Protein AF-A0A2P6WGJ9-F1 (afdb_monomer_lite)

Structure (mmCIF, N/CA/C/O backbone):
data_AF-A0A2P6WGJ9-F1
#
_entry.id   AF-A0A2P6WGJ9-F1
#
loop_
_atom_site.group_PDB
_atom_site.id
_atom_site.type_symbol
_atom_site.label_atom_id
_atom_site.label_alt_id
_atom_site.label_comp_id
_atom_site.label_asym_id
_atom_site.label_entity_id
_atom_site.label_seq_id
_atom_site.pdbx_PDB_ins_code
_atom_site.Cartn_x
_atom_site.Cartn_y
_atom_site.Cartn_z
_atom_site.occupancy
_atom_site.B_iso_or_equiv
_atom_site.auth_seq_id
_atom_site.auth_comp_id
_atom_site.auth_asym_id
_atom_site.auth_atom_id
_atom_site.pdbx_PDB_model_num
ATOM 1 N N . MET A 1 1 ? 21.430 -10.668 13.487 1.00 33.94 1 MET A N 1
ATOM 2 C CA . MET A 1 1 ? 21.258 -10.419 12.042 1.00 33.94 1 MET A CA 1
ATOM 3 C C . MET A 1 1 ? 20.365 -11.514 11.506 1.00 33.94 1 MET A C 1
ATOM 5 O O . MET A 1 1 ? 20.770 -12.667 11.570 1.00 33.94 1 MET A O 1
ATOM 9 N N . VAL A 1 2 ? 19.148 -11.178 11.084 1.00 31.66 2 VAL A N 1
ATOM 10 C CA . VAL A 1 2 ? 18.267 -12.130 10.399 1.00 31.66 2 VAL A CA 1
ATOM 11 C C . VAL A 1 2 ? 18.816 -12.303 8.986 1.00 31.66 2 VAL A C 1
ATOM 13 O O . VAL A 1 2 ? 18.997 -11.327 8.256 1.00 31.66 2 VAL A O 1
ATOM 16 N N . GLU A 1 3 ? 19.210 -13.528 8.653 1.00 35.19 3 GLU A N 1
ATOM 17 C CA . GLU A 1 3 ? 19.732 -13.880 7.337 1.00 35.19 3 GLU A CA 1
ATOM 18 C C . GLU A 1 3 ? 18.571 -13.776 6.338 1.00 35.19 3 GLU A C 1
ATOM 20 O O . GLU A 1 3 ? 17.642 -14.581 6.372 1.00 35.19 3 GLU A O 1
ATOM 25 N N . ARG A 1 4 ? 18.574 -12.720 5.512 1.00 42.28 4 ARG A N 1
ATOM 26 C CA . ARG A 1 4 ? 17.490 -12.456 4.554 1.00 42.28 4 ARG A CA 1
ATOM 27 C C . ARG A 1 4 ? 17.337 -13.611 3.573 1.00 42.28 4 ARG A C 1
ATOM 29 O O . ARG A 1 4 ? 18.332 -14.204 3.142 1.00 42.28 4 ARG A O 1
ATOM 36 N N . ALA A 1 5 ? 16.099 -13.895 3.179 1.00 40.19 5 ALA A N 1
ATOM 37 C CA . ALA A 1 5 ? 15.815 -14.994 2.265 1.00 40.19 5 ALA A CA 1
ATOM 38 C C . ALA A 1 5 ? 16.545 -14.793 0.922 1.00 40.19 5 ALA A C 1
ATOM 40 O O . ALA A 1 5 ? 16.420 -13.758 0.262 1.00 40.19 5 ALA A O 1
ATOM 41 N N . LYS A 1 6 ? 17.310 -15.802 0.481 1.00 41.72 6 LYS A N 1
ATOM 42 C CA . LYS A 1 6 ? 17.878 -15.815 -0.874 1.00 41.72 6 LYS A CA 1
ATOM 43 C C . LYS A 1 6 ? 16.733 -15.953 -1.876 1.00 41.72 6 LYS A C 1
ATOM 45 O O . LYS A 1 6 ? 16.028 -16.957 -1.875 1.00 41.72 6 LYS A O 1
ATOM 50 N N . ILE A 1 7 ? 16.564 -14.939 -2.721 1.00 44.75 7 ILE A N 1
ATOM 51 C CA . ILE A 1 7 ? 15.510 -14.888 -3.739 1.00 44.75 7 ILE A CA 1
ATOM 52 C C . ILE A 1 7 ? 15.723 -16.037 -4.745 1.00 44.75 7 ILE A C 1
ATOM 54 O O . ILE A 1 7 ? 16.784 -16.070 -5.378 1.00 44.75 7 ILE A O 1
ATOM 58 N N . PRO A 1 8 ? 14.764 -16.967 -4.924 1.00 40.16 8 PRO A N 1
ATOM 59 C CA . PRO A 1 8 ? 14.863 -18.012 -5.940 1.00 40.16 8 PRO A CA 1
ATOM 60 C C . PRO A 1 8 ? 14.892 -17.406 -7.346 1.00 40.16 8 PRO A C 1
ATOM 62 O O . PRO A 1 8 ? 14.171 -16.452 -7.637 1.00 40.16 8 PRO A O 1
ATOM 65 N N . ALA A 1 9 ? 15.711 -17.969 -8.235 1.00 44.59 9 ALA A N 1
ATOM 66 C CA . ALA A 1 9 ? 15.900 -17.457 -9.596 1.00 44.59 9 ALA A CA 1
ATOM 67 C C . ALA A 1 9 ? 14.664 -17.616 -10.506 1.00 44.59 9 ALA A C 1
ATOM 69 O O . ALA A 1 9 ? 14.670 -17.119 -11.633 1.00 44.59 9 ALA A O 1
ATOM 70 N N . ASP A 1 10 ? 13.625 -18.304 -10.041 1.00 41.25 10 ASP A N 1
ATOM 71 C CA . ASP A 1 10 ? 12.406 -18.704 -10.750 1.00 41.25 10 ASP A CA 1
ATOM 72 C C . ASP A 1 10 ? 11.107 -18.312 -10.016 1.00 41.25 10 ASP A C 1
ATOM 74 O O . ASP A 1 10 ? 10.011 -18.569 -10.522 1.00 41.25 10 ASP A O 1
ATOM 78 N N . ALA A 1 11 ? 11.198 -17.666 -8.848 1.00 39.12 11 ALA A N 1
ATOM 79 C CA . ALA A 1 11 ? 10.021 -17.230 -8.104 1.00 39.12 11 ALA A CA 1
ATOM 80 C C . ALA A 1 11 ? 9.297 -16.094 -8.846 1.00 39.12 11 ALA A C 1
ATOM 82 O O . ALA A 1 11 ? 9.853 -15.017 -9.045 1.00 39.12 11 ALA A O 1
ATOM 83 N N . LYS A 1 12 ? 8.033 -16.327 -9.223 1.00 51.50 12 LYS A N 1
ATOM 84 C CA . LYS A 1 12 ? 7.177 -15.334 -9.906 1.00 51.50 12 LYS A CA 1
ATOM 85 C C . LYS A 1 12 ? 6.709 -14.221 -8.960 1.00 51.50 12 LYS A C 1
ATOM 87 O O . LYS A 1 12 ? 6.606 -13.061 -9.347 1.00 51.50 12 LYS A O 1
ATOM 92 N N . ILE A 1 13 ? 6.442 -14.597 -7.712 1.00 54.34 13 ILE A N 1
ATOM 93 C CA . ILE A 1 13 ? 6.173 -13.721 -6.573 1.00 54.34 13 ILE A CA 1
ATOM 94 C C . ILE A 1 13 ? 6.848 -14.397 -5.380 1.00 54.34 13 ILE A C 1
ATOM 96 O O . ILE A 1 13 ? 6.592 -15.573 -5.119 1.00 54.34 13 ILE A O 1
ATOM 100 N N . LEU A 1 14 ? 7.714 -13.679 -4.673 1.00 54.75 14 LEU A N 1
ATOM 101 C CA . LEU A 1 14 ? 8.302 -14.132 -3.417 1.00 54.75 14 LEU A CA 1
ATOM 102 C C . LEU A 1 14 ? 7.865 -13.168 -2.319 1.00 54.75 14 LEU A C 1
ATOM 104 O O . LEU A 1 14 ? 8.084 -11.967 -2.420 1.00 54.75 14 LEU A O 1
ATOM 108 N N . ILE A 1 15 ? 7.261 -13.701 -1.264 1.00 57.69 15 ILE A N 1
ATOM 109 C CA . ILE A 1 15 ? 6.900 -12.929 -0.078 1.00 57.69 15 ILE A CA 1
ATOM 110 C C . ILE A 1 15 ? 7.894 -13.315 1.015 1.00 57.69 15 ILE A C 1
ATOM 112 O O . ILE A 1 15 ? 7.889 -14.451 1.486 1.00 57.69 15 ILE A O 1
ATOM 116 N N . GLU A 1 16 ? 8.760 -12.383 1.392 1.00 56.66 16 GLU A N 1
ATOM 117 C CA . GLU A 1 16 ? 9.539 -12.472 2.622 1.00 56.66 16 GLU A CA 1
ATOM 118 C C . GLU A 1 16 ? 8.657 -11.911 3.739 1.00 56.66 16 GLU A C 1
ATOM 120 O O . GLU A 1 16 ? 8.313 -10.729 3.759 1.00 56.66 16 GLU A O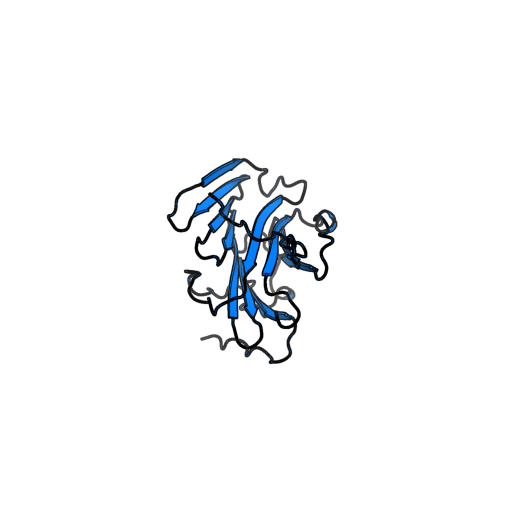 1
ATOM 125 N N . LEU A 1 17 ? 8.201 -12.805 4.610 1.00 56.47 17 LEU A N 1
ATOM 126 C CA . LEU A 1 17 ? 7.466 -12.441 5.814 1.00 56.47 17 LEU A CA 1
ATOM 127 C C . LEU A 1 17 ? 8.479 -11.996 6.876 1.00 56.47 17 LEU A C 1
ATOM 129 O O . LEU A 1 17 ? 9.592 -12.520 6.908 1.00 56.47 17 LEU A O 1
ATOM 133 N N . GLY A 1 18 ? 8.088 -11.050 7.726 1.00 56.00 18 GLY A N 1
ATOM 134 C CA . GLY A 1 18 ? 8.860 -10.587 8.877 1.00 56.00 18 GLY A CA 1
ATOM 135 C C . GLY A 1 18 ? 9.012 -11.675 9.941 1.00 56.00 18 GLY A C 1
ATOM 136 O O . GLY A 1 18 ? 8.838 -12.868 9.677 1.00 56.00 18 GLY A O 1
ATOM 137 N N . CYS A 1 19 ? 9.312 -11.286 11.180 1.00 52.59 19 CYS A N 1
ATOM 138 C CA . CYS A 1 19 ? 9.738 -12.240 12.210 1.00 52.59 19 CYS A CA 1
ATOM 139 C C . CYS A 1 19 ? 8.721 -13.347 12.580 1.00 52.59 19 CYS A C 1
ATOM 141 O O . CYS A 1 19 ? 9.094 -14.305 13.265 1.00 52.59 19 CYS A O 1
ATOM 143 N N . LYS A 1 20 ? 7.452 -13.259 12.142 1.00 58.00 20 LYS A N 1
ATOM 144 C CA . LYS A 1 20 ? 6.427 -14.305 12.308 1.00 58.00 20 LYS A CA 1
ATOM 145 C C . LYS A 1 20 ? 5.561 -14.468 11.055 1.00 58.00 20 LYS A C 1
ATOM 147 O O . LYS A 1 20 ? 5.409 -13.563 10.243 1.00 58.00 20 LYS A O 1
ATOM 152 N N . ARG A 1 21 ? 4.958 -15.653 10.908 1.00 56.84 21 ARG A N 1
ATOM 153 C CA . ARG A 1 21 ? 3.934 -15.895 9.881 1.00 56.84 21 ARG A CA 1
ATOM 154 C C . ARG A 1 21 ? 2.589 -15.277 10.304 1.00 56.84 21 ARG A C 1
ATOM 156 O O . ARG A 1 21 ? 2.287 -15.317 11.497 1.00 56.84 21 ARG A O 1
ATOM 163 N N . PRO A 1 22 ? 1.756 -14.776 9.370 1.00 59.78 22 PRO A N 1
ATOM 164 C CA . PRO A 1 22 ? 0.478 -14.134 9.697 1.00 59.78 22 PRO A CA 1
ATOM 165 C C . PRO A 1 22 ? -0.503 -14.991 10.507 1.00 59.78 22 PRO A C 1
ATOM 167 O O . PRO A 1 22 ? -1.261 -14.448 11.301 1.00 59.78 22 PRO A O 1
ATOM 170 N N . ASP A 1 23 ? -0.498 -16.310 10.323 1.00 63.19 23 ASP A N 1
ATOM 171 C CA . ASP A 1 23 ? -1.331 -17.277 11.053 1.00 63.19 23 ASP A CA 1
ATOM 172 C C . ASP A 1 23 ? -0.854 -17.524 12.495 1.00 63.19 23 ASP A C 1
ATOM 174 O O . ASP A 1 23 ? -1.618 -18.002 13.332 1.00 63.19 23 ASP A O 1
ATOM 178 N N . ALA A 1 24 ? 0.395 -17.167 12.802 1.00 67.94 24 ALA A N 1
ATOM 179 C CA . ALA A 1 24 ? 0.993 -17.265 14.131 1.00 67.94 24 ALA A CA 1
ATOM 180 C C . ALA A 1 24 ? 0.889 -15.960 14.946 1.00 67.94 24 ALA A C 1
ATOM 182 O O . ALA A 1 24 ? 1.387 -15.898 16.075 1.00 67.94 24 ALA A O 1
ATOM 183 N N . VAL A 1 25 ? 0.276 -14.911 14.385 1.00 67.12 25 VAL A N 1
ATOM 184 C CA . VAL A 1 25 ? 0.078 -13.614 15.042 1.00 67.12 25 VAL A CA 1
ATOM 185 C C . VAL A 1 25 ? -1.407 -13.452 15.384 1.00 67.12 25 VAL A C 1
ATOM 187 O O . VAL A 1 25 ? -2.238 -13.459 14.473 1.00 67.12 25 VAL A O 1
ATOM 190 N N . PRO A 1 26 ? -1.770 -13.316 16.677 1.00 69.50 26 PRO A N 1
ATOM 191 C CA . PRO A 1 26 ? -3.131 -12.965 17.067 1.00 69.50 26 PRO A CA 1
ATOM 192 C C . PRO A 1 26 ? -3.562 -11.666 16.389 1.00 69.50 26 PRO A C 1
ATOM 194 O O . PRO A 1 26 ? -2.769 -10.730 16.310 1.00 69.50 26 PRO A O 1
ATOM 197 N N . TYR A 1 27 ? -4.811 -11.608 15.928 1.00 69.44 27 TYR A N 1
ATOM 198 C CA . TYR A 1 27 ? -5.344 -10.384 15.340 1.00 69.44 27 TYR A CA 1
ATOM 199 C C . TYR A 1 27 ? -5.308 -9.246 16.359 1.00 69.44 27 TYR A C 1
ATOM 201 O O . TYR A 1 27 ? -5.928 -9.337 17.420 1.00 69.44 27 TYR A O 1
ATOM 209 N N . ASP A 1 28 ? -4.612 -8.173 16.006 1.00 71.00 28 ASP A N 1
ATOM 210 C CA . ASP A 1 28 ? -4.591 -6.936 16.767 1.00 71.00 28 ASP A CA 1
ATOM 211 C C . ASP A 1 28 ? -4.692 -5.752 15.785 1.00 71.00 28 ASP A C 1
ATOM 213 O O . ASP A 1 28 ? -3.750 -5.481 15.036 1.00 71.00 28 ASP A O 1
ATOM 217 N N . PRO A 1 29 ? -5.830 -5.031 15.775 1.00 63.66 29 PRO A N 1
ATOM 218 C CA . PRO A 1 29 ? -6.113 -3.984 14.796 1.00 63.66 29 PRO A CA 1
ATOM 219 C C . PRO A 1 29 ? -5.198 -2.757 14.912 1.00 63.66 29 PRO A C 1
ATOM 221 O O . PRO A 1 29 ? -5.233 -1.898 14.025 1.00 63.66 29 PRO A O 1
ATOM 224 N N . ILE A 1 30 ? -4.426 -2.636 15.998 1.00 67.50 30 ILE A N 1
ATOM 225 C CA . ILE A 1 30 ? -3.489 -1.530 16.230 1.00 67.50 30 ILE A CA 1
ATOM 226 C C . ILE A 1 30 ? -2.023 -1.954 16.103 1.00 67.50 30 ILE A C 1
ATOM 228 O O . ILE A 1 30 ? -1.146 -1.111 16.281 1.00 67.50 30 ILE A O 1
ATOM 232 N N . VAL A 1 31 ? -1.728 -3.218 15.773 1.00 74.44 31 VAL A N 1
ATOM 233 C CA . VAL A 1 31 ? -0.339 -3.643 15.554 1.00 74.44 31 VAL A CA 1
ATOM 234 C C . VAL A 1 31 ? 0.249 -2.866 14.377 1.00 74.44 31 VAL A C 1
ATOM 236 O O . VAL A 1 31 ? -0.300 -2.910 13.271 1.00 74.44 31 VAL A O 1
ATOM 239 N N . PRO A 1 32 ? 1.365 -2.145 14.589 1.00 77.69 32 PRO A N 1
ATOM 240 C CA . PRO A 1 32 ? 2.086 -1.533 13.492 1.00 77.69 32 PRO A CA 1
ATOM 241 C C . PRO A 1 32 ? 2.538 -2.596 12.494 1.00 77.69 32 PRO A C 1
ATOM 243 O O . PRO A 1 32 ? 2.967 -3.681 12.887 1.00 77.69 32 PRO A O 1
ATOM 246 N N . PHE A 1 33 ? 2.482 -2.263 11.210 1.00 80.81 33 PHE A N 1
ATOM 247 C CA . PHE A 1 33 ? 3.087 -3.090 10.173 1.00 80.81 33 PHE A CA 1
ATOM 248 C C . PHE A 1 33 ? 3.738 -2.217 9.112 1.00 80.81 33 PHE A C 1
ATOM 250 O O . PHE A 1 33 ? 3.313 -1.085 8.855 1.00 80.81 33 PHE A O 1
ATOM 257 N N . GLU A 1 34 ? 4.746 -2.774 8.460 1.00 82.75 34 GLU A N 1
ATOM 258 C CA . GLU A 1 34 ? 5.417 -2.188 7.315 1.00 82.75 34 GLU A CA 1
ATOM 259 C C . GLU A 1 34 ? 5.465 -3.189 6.160 1.00 82.75 34 GLU A C 1
ATOM 261 O O . GLU A 1 34 ? 5.778 -4.368 6.310 1.00 82.75 34 GLU A O 1
ATOM 266 N N . MET A 1 35 ? 5.147 -2.711 4.965 1.00 83.88 35 MET A N 1
ATOM 267 C CA . MET A 1 35 ? 5.158 -3.493 3.743 1.00 83.88 35 MET A CA 1
ATOM 268 C C . MET A 1 35 ? 6.001 -2.771 2.703 1.00 83.88 35 MET A C 1
ATOM 270 O O . MET A 1 35 ? 5.684 -1.649 2.311 1.00 83.88 35 MET A O 1
ATOM 274 N N . LEU A 1 36 ? 7.058 -3.422 2.225 1.00 80.06 36 LEU A N 1
ATOM 275 C CA . LEU A 1 36 ? 7.879 -2.936 1.119 1.00 80.06 36 LEU A CA 1
ATOM 276 C C . LEU A 1 36 ? 7.668 -3.815 -0.103 1.00 80.06 36 LEU A C 1
ATOM 278 O O . LEU A 1 36 ? 7.803 -5.033 -0.047 1.00 80.06 36 LEU A O 1
ATOM 282 N N . TRP A 1 37 ? 7.449 -3.171 -1.236 1.00 81.62 37 TRP A N 1
ATOM 283 C CA . TRP A 1 37 ? 7.390 -3.829 -2.524 1.00 81.62 37 TRP A CA 1
ATOM 284 C C . TRP A 1 37 ? 8.660 -3.558 -3.309 1.00 81.62 37 TRP A C 1
ATOM 286 O O . TRP A 1 37 ? 9.039 -2.407 -3.575 1.00 81.62 37 TRP A O 1
ATOM 296 N N . VAL A 1 38 ? 9.296 -4.651 -3.702 1.00 77.56 38 VAL A N 1
ATOM 297 C CA . VAL A 1 38 ? 10.467 -4.672 -4.562 1.00 77.56 38 VAL A CA 1
ATOM 298 C C . VAL A 1 38 ? 10.070 -5.339 -5.863 1.00 77.56 38 VAL A C 1
ATOM 300 O O . VAL A 1 38 ? 9.600 -6.470 -5.877 1.00 77.56 38 VAL A O 1
ATOM 303 N N . VAL A 1 39 ? 10.297 -4.663 -6.978 1.00 74.44 39 VAL A N 1
ATOM 304 C CA . VAL A 1 39 ? 10.150 -5.266 -8.299 1.00 74.44 39 VAL A CA 1
ATOM 305 C C . VAL A 1 39 ? 11.522 -5.578 -8.883 1.00 74.44 39 VAL A C 1
ATOM 307 O O . VAL A 1 39 ? 12.462 -4.798 -8.723 1.00 74.44 39 VAL A O 1
ATOM 310 N N . THR A 1 40 ? 11.672 -6.726 -9.542 1.00 69.75 40 THR A N 1
ATOM 311 C CA . THR A 1 40 ? 12.939 -7.153 -10.144 1.00 69.75 40 THR A CA 1
ATOM 312 C C . THR A 1 40 ? 12.736 -7.876 -11.464 1.00 69.75 40 THR A C 1
ATOM 314 O O . THR A 1 40 ? 11.789 -8.621 -11.591 1.00 69.75 40 THR A O 1
ATOM 317 N N . ASN A 1 41 ? 13.629 -7.724 -12.443 1.00 66.75 41 ASN A N 1
ATOM 318 C CA . ASN A 1 41 ? 13.631 -8.549 -13.667 1.00 66.75 41 ASN A CA 1
ATOM 319 C C . ASN A 1 41 ? 14.740 -9.627 -13.657 1.00 66.75 41 ASN A C 1
ATOM 321 O O . ASN A 1 41 ? 15.171 -10.101 -14.709 1.00 66.75 41 ASN A O 1
ATOM 325 N N . GLY A 1 42 ? 15.278 -9.950 -12.475 1.00 63.69 42 GLY A N 1
ATOM 326 C CA . GLY A 1 42 ? 16.430 -10.838 -12.290 1.00 63.69 42 GLY A CA 1
ATOM 327 C C . GLY A 1 42 ? 17.800 -10.166 -12.464 1.00 63.69 42 GLY A C 1
ATOM 328 O O . GLY A 1 42 ? 18.789 -10.704 -11.975 1.00 63.69 42 GLY A O 1
ATOM 329 N N . LYS A 1 43 ? 17.875 -8.988 -13.101 1.00 66.44 43 LYS A N 1
ATOM 330 C CA . LYS A 1 43 ? 19.108 -8.180 -13.228 1.00 66.44 43 LYS A CA 1
ATOM 331 C C . LYS A 1 43 ? 19.033 -6.860 -12.465 1.00 66.44 43 LYS A C 1
ATOM 333 O O . LYS A 1 43 ? 19.998 -6.465 -11.829 1.00 66.44 43 LYS A O 1
ATOM 338 N N . ILE A 1 44 ? 17.886 -6.196 -12.543 1.00 67.19 44 ILE A N 1
ATOM 339 C CA . ILE A 1 44 ? 17.588 -4.899 -11.933 1.00 67.19 44 ILE A CA 1
ATOM 340 C C . ILE A 1 44 ? 16.610 -5.125 -10.784 1.00 67.19 44 ILE A C 1
ATOM 342 O O . ILE A 1 44 ? 15.746 -6.006 -10.876 1.00 67.19 44 ILE A O 1
ATOM 346 N N . ARG A 1 45 ? 16.727 -4.338 -9.712 1.00 71.62 45 ARG A N 1
ATOM 347 C CA . ARG A 1 45 ? 15.801 -4.326 -8.573 1.00 71.62 45 ARG A CA 1
ATOM 348 C C . ARG A 1 45 ? 15.357 -2.897 -8.281 1.00 71.62 45 ARG A C 1
ATOM 350 O O . ARG A 1 45 ? 16.118 -1.954 -8.419 1.00 71.62 45 ARG A O 1
ATOM 357 N N . ARG A 1 46 ? 14.112 -2.704 -7.867 1.00 74.06 46 ARG A N 1
ATOM 358 C CA . ARG A 1 46 ? 13.613 -1.375 -7.515 1.00 74.06 46 ARG A CA 1
ATOM 359 C C . ARG A 1 46 ? 12.620 -1.467 -6.380 1.00 74.06 46 ARG A C 1
ATOM 361 O O . ARG A 1 46 ? 11.609 -2.155 -6.497 1.00 74.06 46 ARG A O 1
ATOM 368 N N . LYS A 1 47 ? 12.885 -0.729 -5.304 1.00 77.94 47 LYS A N 1
ATOM 369 C CA . LYS A 1 47 ? 11.853 -0.421 -4.313 1.00 77.94 47 LYS A CA 1
ATOM 370 C C . LYS A 1 47 ? 10.913 0.583 -4.957 1.00 77.94 47 LYS A C 1
ATOM 372 O O . LYS A 1 47 ? 11.380 1.593 -5.486 1.00 77.94 47 LYS A O 1
ATOM 377 N N . PHE A 1 48 ? 9.614 0.320 -4.951 1.00 79.25 48 PHE A N 1
ATOM 378 C CA . PHE A 1 48 ? 8.676 1.219 -5.630 1.00 79.25 48 PHE A CA 1
ATOM 379 C C . PHE A 1 48 ? 7.484 1.643 -4.787 1.00 79.25 48 PHE A C 1
ATOM 381 O O . PHE A 1 48 ? 6.997 2.757 -4.978 1.00 79.25 48 PHE A O 1
ATOM 388 N N . LEU A 1 49 ? 7.063 0.807 -3.843 1.00 85.25 49 LEU A N 1
ATOM 389 C CA . LEU A 1 49 ? 5.936 1.088 -2.972 1.00 85.25 49 LEU A CA 1
ATOM 390 C C . LEU A 1 49 ? 6.274 0.668 -1.548 1.00 85.25 49 LEU A C 1
ATOM 392 O O . LEU A 1 49 ? 6.722 -0.453 -1.313 1.00 85.25 49 LEU A O 1
ATOM 396 N N . TRP A 1 50 ? 6.027 1.566 -0.606 1.00 86.75 50 TRP A N 1
ATOM 397 C CA . TRP A 1 50 ? 6.042 1.261 0.814 1.00 86.75 50 TRP A CA 1
ATOM 398 C C . TRP A 1 50 ? 4.732 1.672 1.447 1.00 86.75 50 TRP A C 1
ATOM 400 O O . TRP A 1 50 ? 4.227 2.759 1.165 1.00 86.75 50 TRP A O 1
ATOM 410 N N . VAL A 1 51 ? 4.213 0.816 2.314 1.00 89.44 51 VAL A N 1
ATOM 411 C CA . VAL A 1 51 ? 3.019 1.071 3.108 1.00 89.44 51 VAL A CA 1
ATOM 412 C C . VAL A 1 51 ? 3.362 0.792 4.564 1.00 89.44 51 VAL A C 1
ATOM 414 O O . VAL A 1 51 ? 3.785 -0.311 4.886 1.00 89.44 51 VAL A O 1
ATOM 417 N N . THR A 1 52 ? 3.172 1.766 5.446 1.00 87.88 52 THR A N 1
ATOM 418 C CA . THR A 1 52 ? 3.246 1.561 6.897 1.00 87.88 52 THR A CA 1
ATOM 419 C C . THR A 1 52 ? 1.918 1.915 7.538 1.00 87.88 52 THR A C 1
ATOM 421 O O . THR A 1 52 ? 1.280 2.906 7.181 1.00 87.88 52 THR A O 1
ATOM 424 N N . TYR A 1 53 ? 1.512 1.109 8.505 1.00 87.69 53 TYR A N 1
ATOM 425 C CA . TYR A 1 53 ? 0.399 1.393 9.390 1.00 87.69 53 TYR A CA 1
ATOM 426 C C . TYR A 1 53 ? 0.918 1.602 10.799 1.00 87.69 53 TYR A C 1
ATOM 428 O O . TYR A 1 53 ? 1.762 0.858 11.301 1.00 87.69 53 TYR A O 1
ATOM 436 N N . ARG A 1 54 ? 0.395 2.641 11.433 1.00 86.06 54 ARG A N 1
ATOM 437 C CA . ARG A 1 54 ? 0.673 3.023 12.813 1.00 86.06 54 ARG A CA 1
ATOM 438 C C . ARG A 1 54 ? -0.643 3.434 13.455 1.00 86.06 54 ARG A C 1
ATOM 440 O O . ARG A 1 54 ? -1.603 3.754 12.760 1.00 86.06 54 ARG A O 1
ATOM 447 N N . ASN A 1 55 ? -0.651 3.569 14.777 1.00 83.38 55 ASN A N 1
ATOM 448 C CA . ASN A 1 55 ? -1.820 4.051 15.528 1.00 83.38 55 ASN A CA 1
ATOM 449 C C . ASN A 1 55 ? -2.367 5.396 15.009 1.00 83.38 55 ASN A C 1
ATOM 451 O O . ASN A 1 55 ? -3.549 5.703 15.151 1.00 83.38 55 ASN A O 1
ATOM 455 N N . THR A 1 56 ? -1.496 6.210 14.411 1.00 87.06 56 THR A N 1
ATOM 456 C CA . THR A 1 56 ? -1.832 7.524 13.862 1.00 87.06 56 THR A CA 1
ATOM 457 C C . THR A 1 56 ? -2.382 7.473 12.436 1.00 87.06 56 THR A C 1
ATOM 459 O O . THR A 1 56 ? -3.013 8.437 12.017 1.00 87.06 56 THR A O 1
ATOM 462 N N . GLY A 1 57 ? -2.182 6.389 11.680 1.00 91.06 57 GLY A N 1
ATOM 463 C CA . GLY A 1 57 ? -2.644 6.303 10.296 1.00 91.06 57 GLY A CA 1
ATOM 464 C C . GLY A 1 57 ? -1.886 5.321 9.408 1.00 91.06 57 GLY A C 1
ATOM 465 O O . GLY A 1 57 ? -0.975 4.616 9.839 1.00 91.06 57 GLY A O 1
ATOM 466 N N . ILE A 1 58 ? -2.264 5.336 8.132 1.00 92.00 58 ILE A N 1
ATOM 467 C CA . ILE A 1 58 ? -1.605 4.651 7.022 1.00 92.00 58 ILE A CA 1
ATOM 468 C C . ILE A 1 58 ? -0.755 5.667 6.267 1.00 92.00 58 ILE A C 1
ATOM 470 O O . ILE A 1 58 ? -1.240 6.733 5.887 1.00 92.00 58 ILE A O 1
ATOM 474 N N . TYR A 1 59 ? 0.496 5.321 5.997 1.00 90.12 59 TYR A N 1
ATOM 475 C CA . TYR A 1 59 ? 1.415 6.144 5.226 1.00 90.12 59 TYR A CA 1
ATOM 476 C C . TYR A 1 59 ? 1.920 5.338 4.039 1.00 90.12 59 TYR A C 1
ATOM 478 O O . TYR A 1 59 ? 2.358 4.200 4.193 1.00 90.12 59 TYR A O 1
ATOM 486 N N . VAL A 1 60 ? 1.845 5.933 2.855 1.00 90.12 60 VAL A N 1
ATOM 487 C CA . VAL A 1 60 ? 2.256 5.311 1.601 1.00 90.12 60 VAL A CA 1
ATOM 488 C C . VAL A 1 60 ? 3.323 6.176 0.958 1.00 90.12 60 VAL A C 1
ATOM 490 O O . VAL A 1 60 ? 3.073 7.349 0.687 1.00 90.12 60 VAL A O 1
ATOM 493 N N . ALA A 1 61 ? 4.494 5.606 0.691 1.00 84.94 61 ALA A N 1
ATOM 494 C CA . ALA A 1 61 ? 5.572 6.288 -0.016 1.00 84.94 61 ALA A CA 1
ATOM 495 C C . ALA A 1 61 ? 5.891 5.593 -1.345 1.00 84.94 61 ALA A C 1
ATOM 497 O O . ALA A 1 61 ? 5.813 4.368 -1.474 1.00 84.94 61 ALA A O 1
ATOM 498 N N . LEU A 1 62 ? 6.249 6.409 -2.335 1.00 80.56 62 LEU A N 1
ATOM 499 C CA . LEU A 1 62 ? 6.505 6.009 -3.714 1.00 80.56 62 LEU A CA 1
ATOM 500 C C . LEU A 1 62 ? 7.977 6.239 -4.088 1.00 80.56 62 LEU A C 1
ATOM 502 O O . LEU A 1 62 ? 8.483 7.348 -3.958 1.00 80.56 62 LEU A O 1
ATOM 506 N N . GLY A 1 63 ? 8.623 5.237 -4.688 1.00 70.00 63 GLY A N 1
ATOM 507 C CA . GLY A 1 63 ? 10.035 5.287 -5.104 1.00 70.00 63 GLY A CA 1
ATOM 508 C C . GLY A 1 63 ? 10.297 5.954 -6.453 1.00 70.00 63 GLY A C 1
ATOM 509 O O . GLY A 1 63 ? 11.087 5.437 -7.251 1.00 70.00 63 GLY A O 1
ATOM 510 N N . THR A 1 64 ? 9.600 7.043 -6.777 1.00 66.44 64 THR A N 1
ATOM 511 C CA . THR A 1 64 ? 9.875 7.839 -7.992 1.00 66.44 64 THR A CA 1
ATOM 512 C C . THR A 1 64 ? 10.819 9.003 -7.673 1.00 66.44 64 THR A C 1
ATOM 514 O O . THR A 1 64 ? 10.943 9.354 -6.508 1.00 66.44 64 THR A O 1
ATOM 517 N N . PRO A 1 65 ? 11.486 9.625 -8.667 1.00 57.34 65 PRO A N 1
ATOM 518 C CA . PRO A 1 65 ? 12.461 10.700 -8.424 1.00 57.34 65 PRO A CA 1
ATOM 519 C C . PRO A 1 65 ? 11.955 11.884 -7.582 1.00 57.34 65 PRO A C 1
ATOM 521 O O . PRO A 1 65 ? 12.755 12.574 -6.963 1.00 57.34 65 PRO A O 1
ATOM 524 N N . ASN A 1 66 ? 10.638 12.105 -7.528 1.00 59.47 66 ASN A N 1
ATOM 525 C CA . ASN A 1 66 ? 10.023 13.184 -6.749 1.00 59.47 66 ASN A CA 1
ATOM 526 C C . ASN A 1 66 ? 9.482 12.727 -5.381 1.00 59.47 66 ASN A C 1
ATOM 528 O O . ASN A 1 66 ? 8.801 13.523 -4.738 1.00 59.47 66 ASN A O 1
ATOM 532 N N . SER A 1 67 ? 9.728 11.465 -4.993 1.00 64.06 67 SER A N 1
ATOM 533 C CA . SER A 1 67 ? 9.254 10.753 -3.792 1.00 64.06 67 SER A CA 1
ATOM 534 C C . SER A 1 67 ? 8.057 11.414 -3.108 1.00 64.06 67 SER A C 1
ATOM 536 O O . SER A 1 67 ? 8.209 12.310 -2.280 1.00 64.06 67 SER A O 1
ATOM 538 N N . SER A 1 68 ? 6.844 10.991 -3.469 1.00 74.81 68 SER A N 1
ATOM 539 C CA . SER A 1 68 ? 5.613 11.491 -2.855 1.00 74.81 68 SER A CA 1
ATOM 540 C C . SER A 1 68 ? 5.120 10.556 -1.758 1.00 74.81 68 SER A C 1
ATOM 542 O O . SER A 1 68 ? 5.237 9.330 -1.852 1.00 74.81 68 SER A O 1
ATOM 544 N N . HIS A 1 69 ? 4.615 11.158 -0.686 1.00 85.56 69 HIS A N 1
ATOM 545 C CA . HIS A 1 69 ? 4.134 10.473 0.503 1.00 85.56 69 HIS A CA 1
ATOM 546 C C . HIS A 1 69 ? 2.662 10.835 0.707 1.00 85.56 69 HIS A C 1
ATOM 548 O O . HIS A 1 69 ? 2.342 12.001 0.937 1.00 85.56 69 HIS A O 1
ATOM 554 N N . ALA A 1 70 ? 1.770 9.853 0.657 1.00 90.19 70 ALA A N 1
ATOM 555 C CA . ALA A 1 70 ? 0.388 10.018 1.088 1.00 90.19 70 ALA A CA 1
ATOM 556 C C . ALA A 1 70 ? 0.259 9.574 2.545 1.00 90.19 70 ALA A C 1
ATOM 558 O O . ALA A 1 70 ? 0.777 8.532 2.937 1.00 90.19 70 ALA A O 1
ATOM 559 N N . SER A 1 71 ? -0.428 10.372 3.355 1.00 91.62 71 SER A N 1
ATOM 560 C CA . SER A 1 71 ? -0.751 10.049 4.745 1.00 91.62 71 SER A CA 1
ATOM 561 C C . SER A 1 71 ? -2.261 10.068 4.903 1.00 91.62 71 SER A C 1
ATOM 563 O O . SER A 1 71 ? -2.888 11.083 4.608 1.00 91.62 71 SER A O 1
ATOM 565 N N . TYR A 1 72 ? -2.836 8.972 5.379 1.00 94.19 72 TYR A N 1
ATOM 566 C CA . TYR A 1 72 ? -4.238 8.867 5.748 1.00 94.19 72 TYR A CA 1
ATOM 567 C C . TYR A 1 72 ? -4.329 8.542 7.236 1.00 94.19 72 TYR A C 1
ATOM 569 O O . TYR A 1 72 ? -4.021 7.434 7.661 1.00 94.19 72 TYR A O 1
ATOM 577 N N . HIS A 1 73 ? -4.689 9.534 8.035 1.00 93.50 73 HIS A N 1
ATOM 578 C CA . HIS A 1 73 ? -4.722 9.446 9.487 1.00 93.50 73 HIS A CA 1
ATOM 579 C C . HIS A 1 73 ? -5.988 8.746 9.968 1.00 93.50 73 HIS A C 1
ATOM 581 O O . HIS A 1 73 ? -7.033 8.799 9.315 1.00 93.50 73 HIS A O 1
ATOM 587 N N . SER A 1 74 ? -5.894 8.113 11.136 1.00 92.06 74 SER A N 1
ATOM 588 C CA . SER A 1 74 ? -6.988 7.329 11.722 1.00 92.06 74 SER A CA 1
ATOM 589 C C . SER A 1 74 ? -8.250 8.152 11.990 1.00 92.06 74 SER A C 1
ATOM 591 O O . SER A 1 74 ? -9.364 7.625 11.936 1.00 92.06 74 SER A O 1
ATOM 593 N N . ASP A 1 75 ? -8.088 9.458 12.199 1.00 93.00 75 ASP A N 1
ATOM 594 C CA . ASP A 1 75 ? -9.174 10.410 12.400 1.00 93.00 75 ASP A CA 1
ATOM 595 C C . ASP A 1 75 ? -9.881 10.835 11.099 1.00 93.00 75 ASP A C 1
ATOM 597 O O . ASP A 1 75 ? -10.935 11.467 11.156 1.00 93.00 75 ASP A O 1
ATOM 601 N N . GLY A 1 76 ? -9.340 10.483 9.931 1.00 91.88 76 GLY A N 1
ATOM 602 C CA . GLY A 1 76 ? -9.873 10.865 8.627 1.00 91.88 76 GLY A CA 1
ATOM 603 C C . GLY A 1 76 ? -9.088 11.973 7.919 1.00 91.88 76 GLY A C 1
ATOM 604 O O . GLY A 1 76 ? -9.410 12.308 6.779 1.00 91.88 76 GLY A O 1
ATOM 605 N N . THR A 1 77 ? -8.067 12.563 8.546 1.00 94.19 77 THR A N 1
ATOM 606 C CA . THR A 1 77 ? -7.194 13.541 7.872 1.00 94.19 77 THR A CA 1
ATOM 607 C C . THR A 1 77 ? -6.414 12.857 6.760 1.00 94.19 77 THR A C 1
ATOM 609 O O . THR A 1 77 ? -5.830 11.798 6.966 1.00 94.19 77 THR A O 1
ATOM 612 N N . TYR A 1 78 ? -6.352 13.461 5.583 1.00 92.88 78 TYR A N 1
ATOM 613 C CA . TYR A 1 78 ? -5.597 12.939 4.454 1.00 92.88 78 TYR A CA 1
ATOM 614 C C . TYR A 1 78 ? -4.725 14.026 3.845 1.00 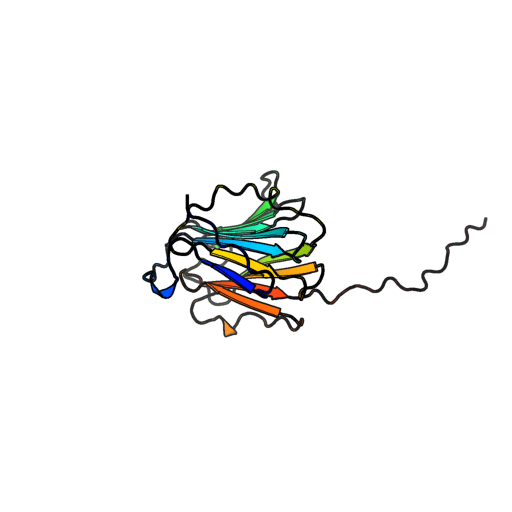92.88 78 TYR A C 1
ATOM 616 O O . TYR A 1 78 ? -5.223 15.111 3.555 1.00 92.88 78 TYR A O 1
ATOM 624 N N . HIS A 1 79 ? -3.444 13.742 3.612 1.00 90.56 79 HIS A N 1
ATOM 625 C CA . HIS A 1 79 ? -2.569 14.694 2.941 1.00 90.56 79 HIS A CA 1
ATOM 626 C C . HIS A 1 79 ? -1.436 14.070 2.134 1.00 90.56 79 HIS A C 1
ATOM 628 O O . HIS A 1 79 ? -0.990 12.956 2.405 1.00 90.56 79 HIS A O 1
ATOM 634 N N . TRP A 1 80 ? -0.940 14.845 1.169 1.00 87.00 80 TRP A N 1
ATOM 635 C CA . TRP A 1 80 ? 0.216 14.507 0.338 1.00 87.00 80 TRP A CA 1
ATOM 636 C C . TRP A 1 80 ? 1.395 15.385 0.709 1.00 87.00 80 TRP A C 1
ATOM 638 O O . TRP A 1 80 ? 1.233 16.596 0.849 1.00 87.00 80 TRP A O 1
ATOM 648 N N . LYS A 1 81 ? 2.578 14.788 0.805 1.00 81.56 81 LYS A N 1
ATOM 649 C CA . LYS A 1 81 ? 3.848 15.493 0.957 1.00 81.56 81 LYS A CA 1
ATOM 650 C C . LYS A 1 81 ? 4.781 15.141 -0.193 1.00 81.56 81 LYS A C 1
ATOM 652 O O . LYS A 1 81 ? 4.853 13.982 -0.598 1.00 81.56 81 LYS A O 1
ATOM 657 N N . THR A 1 82 ? 5.480 16.135 -0.725 1.00 76.31 82 THR A N 1
ATOM 658 C CA . THR A 1 82 ? 6.640 15.916 -1.603 1.00 76.31 82 THR A CA 1
ATOM 659 C C . THR A 1 82 ? 7.871 15.538 -0.780 1.00 76.31 82 THR A C 1
ATOM 661 O O . THR A 1 82 ? 7.895 15.708 0.442 1.00 76.31 82 THR A O 1
ATOM 664 N N . SER A 1 83 ? 8.938 15.121 -1.461 1.00 67.75 83 SER A N 1
ATOM 665 C CA . SER A 1 83 ? 10.264 14.910 -0.866 1.00 67.75 83 SER A CA 1
ATOM 666 C C . SER A 1 83 ? 10.826 16.142 -0.140 1.00 67.75 83 SER A C 1
ATOM 668 O O . SER A 1 83 ? 11.608 16.003 0.793 1.00 67.75 83 SER A O 1
ATOM 670 N N . THR A 1 84 ? 10.391 17.352 -0.510 1.00 70.81 84 THR A N 1
ATOM 671 C CA . THR A 1 84 ? 10.768 18.613 0.156 1.00 70.81 84 THR A CA 1
ATOM 672 C C . THR A 1 84 ? 9.979 18.892 1.442 1.00 70.81 84 THR A C 1
ATOM 674 O O . THR A 1 84 ? 10.172 19.930 2.071 1.00 70.81 84 THR A O 1
ATOM 677 N N . GLY A 1 85 ? 9.071 17.994 1.839 1.00 69.88 85 GLY A N 1
ATOM 678 C CA . GLY A 1 85 ? 8.237 18.127 3.036 1.00 69.88 85 GLY A CA 1
ATOM 679 C C . GLY A 1 85 ? 7.023 19.045 2.868 1.00 69.88 85 GLY A C 1
ATOM 680 O O . GLY A 1 85 ? 6.240 19.194 3.808 1.00 69.88 85 GLY A O 1
ATOM 681 N N . GLN A 1 86 ? 6.826 19.630 1.683 1.00 77.12 86 GLN A N 1
ATOM 682 C CA . GLN A 1 86 ? 5.687 20.497 1.402 1.00 77.12 86 GLN A CA 1
ATOM 683 C C . GLN A 1 86 ? 4.394 19.679 1.352 1.00 77.12 86 GLN A C 1
ATOM 685 O O . GLN A 1 86 ? 4.272 18.747 0.556 1.00 77.12 86 GLN A O 1
ATOM 690 N N . VAL A 1 87 ? 3.413 20.060 2.175 1.00 78.56 87 VAL A N 1
ATOM 691 C CA . VAL A 1 87 ? 2.052 19.522 2.088 1.00 78.56 87 VAL A CA 1
ATOM 692 C C . VAL A 1 87 ? 1.365 20.131 0.866 1.00 78.56 87 VAL A C 1
ATOM 694 O O . VAL A 1 87 ? 1.212 21.346 0.783 1.00 78.56 87 VAL A O 1
ATOM 697 N N . ILE A 1 88 ? 0.982 19.288 -0.092 1.00 71.38 88 ILE A N 1
ATOM 698 C CA . ILE A 1 88 ? 0.382 19.718 -1.367 1.00 71.38 88 ILE A CA 1
ATOM 699 C C . ILE A 1 88 ? -1.130 19.915 -1.217 1.00 71.38 88 ILE A C 1
ATOM 701 O O . ILE A 1 88 ? -1.706 20.829 -1.799 1.00 71.38 88 ILE A O 1
ATOM 705 N N . ALA A 1 89 ? -1.777 19.046 -0.443 1.00 72.44 89 ALA A N 1
ATOM 706 C CA . ALA A 1 89 ? -3.213 19.073 -0.218 1.00 72.44 89 ALA A CA 1
ATOM 707 C C . ALA A 1 89 ? -3.531 18.422 1.124 1.00 72.44 89 ALA A C 1
ATOM 709 O O . ALA A 1 89 ? -2.967 17.372 1.434 1.00 72.44 89 ALA A O 1
ATOM 710 N N . GLU A 1 90 ? -4.457 19.019 1.870 1.00 85.62 90 GLU A N 1
ATOM 711 C CA . GLU A 1 90 ? -5.102 18.407 3.027 1.00 85.62 90 GLU A CA 1
ATOM 712 C C . GLU A 1 90 ? -6.598 18.268 2.736 1.00 85.62 90 GLU A C 1
ATOM 714 O O . GLU A 1 90 ? -7.251 19.203 2.273 1.00 85.62 90 GLU A O 1
ATOM 719 N N . GLN A 1 91 ? -7.131 17.072 2.948 1.00 89.19 91 GLN A N 1
ATOM 720 C CA . GLN A 1 91 ? -8.532 16.732 2.740 1.00 89.19 91 GLN A CA 1
ATOM 721 C C . GLN A 1 91 ? -9.044 16.008 3.979 1.00 89.19 91 GLN A C 1
ATOM 723 O O . GLN A 1 91 ? -8.318 15.223 4.592 1.00 89.19 91 GLN A O 1
ATOM 728 N N . ARG A 1 92 ? -10.318 16.214 4.317 1.00 91.69 92 ARG A N 1
ATOM 729 C CA . ARG A 1 92 ? -10.992 15.390 5.320 1.00 91.69 92 ARG A CA 1
ATOM 730 C C . ARG A 1 92 ? -11.763 14.273 4.630 1.00 91.69 92 ARG A C 1
ATOM 732 O O . ARG A 1 92 ? -12.575 14.528 3.746 1.00 91.69 92 ARG A O 1
ATOM 739 N N . ARG A 1 93 ? -11.493 13.039 5.041 1.00 91.19 93 ARG A N 1
ATOM 740 C CA . ARG A 1 93 ? -12.176 11.812 4.620 1.00 91.19 93 ARG A CA 1
ATOM 741 C C . ARG A 1 93 ? -12.845 11.166 5.837 1.00 91.19 93 ARG A C 1
ATOM 743 O O . ARG A 1 93 ? -12.717 11.666 6.955 1.00 91.19 93 ARG A O 1
ATOM 750 N N . GLN A 1 94 ? -13.568 10.068 5.625 1.00 92.69 94 GLN A N 1
ATOM 751 C CA . GLN A 1 94 ? -14.120 9.266 6.720 1.00 92.69 94 GLN A CA 1
ATOM 752 C C . GLN A 1 94 ? -12.996 8.782 7.654 1.00 92.69 94 GLN A C 1
ATOM 754 O O . GLN A 1 94 ? -11.886 8.503 7.202 1.00 92.69 94 GLN A O 1
ATOM 759 N N . ALA A 1 95 ? -13.263 8.693 8.956 1.00 92.69 95 ALA A N 1
ATOM 760 C CA . ALA A 1 95 ? -12.333 8.080 9.904 1.00 92.69 95 ALA A CA 1
ATOM 761 C C . ALA A 1 95 ? -12.292 6.555 9.710 1.00 92.69 95 ALA A C 1
ATOM 763 O O . ALA A 1 95 ? -13.251 5.971 9.206 1.00 92.69 95 ALA A O 1
ATOM 764 N N . PHE A 1 96 ? -11.226 5.891 10.163 1.00 89.75 96 PHE A N 1
ATOM 765 C CA . PHE A 1 96 ? -11.045 4.441 9.972 1.00 89.75 96 PHE A CA 1
ATOM 766 C C . PHE A 1 96 ? -12.229 3.609 10.484 1.00 89.75 96 PHE A C 1
ATOM 768 O O . PHE A 1 96 ? -12.714 2.729 9.781 1.00 89.75 96 PHE A O 1
ATOM 775 N N . GLY A 1 97 ? -12.761 3.944 11.664 1.00 84.56 97 GLY A N 1
ATOM 776 C CA . GLY A 1 97 ? -13.930 3.270 12.246 1.00 84.56 97 GLY A CA 1
ATOM 777 C C . GLY A 1 97 ? -15.274 3.591 11.575 1.00 84.56 97 GLY A C 1
ATOM 778 O O . GLY A 1 97 ? -16.304 3.106 12.030 1.00 84.56 97 GLY A O 1
ATOM 779 N N . GLN A 1 98 ? -15.283 4.431 10.539 1.00 91.81 98 GLN A N 1
ATOM 780 C CA . GLN A 1 98 ? -16.484 4.899 9.838 1.00 91.81 98 GLN A CA 1
ATOM 781 C C . GLN A 1 98 ? -16.445 4.603 8.335 1.00 91.81 98 GLN A C 1
ATOM 783 O O . GLN A 1 98 ? -17.329 5.052 7.608 1.00 91.81 98 GLN A O 1
ATOM 788 N N . LEU A 1 99 ? -15.432 3.871 7.866 1.00 91.69 99 LEU A N 1
ATOM 789 C CA . LEU A 1 99 ? -15.309 3.507 6.462 1.00 91.69 99 LEU A CA 1
ATOM 790 C C . LEU A 1 99 ? -16.479 2.615 6.036 1.00 91.69 99 LEU A C 1
ATOM 792 O O . LEU A 1 99 ? -16.625 1.492 6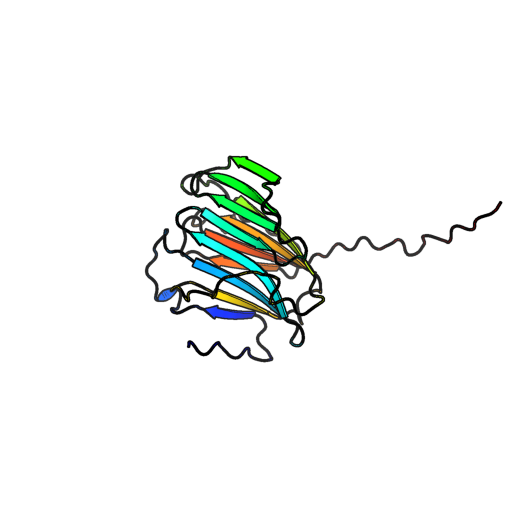.520 1.00 91.69 99 LEU A O 1
ATOM 796 N N . SER A 1 100 ? -17.304 3.114 5.116 1.00 92.44 100 SER A N 1
ATOM 797 C CA . SER A 1 100 ? -18.420 2.358 4.527 1.00 92.44 100 SER A CA 1
ATOM 798 C C . SER A 1 100 ? -18.058 1.674 3.209 1.00 92.44 100 SER A C 1
ATOM 800 O O . SER A 1 100 ? -18.731 0.728 2.807 1.00 92.44 100 SER A O 1
ATOM 802 N N . GLU A 1 101 ? -16.999 2.141 2.551 1.00 93.69 101 GLU A N 1
ATOM 803 C CA . GLU A 1 101 ? -16.529 1.681 1.244 1.00 93.69 101 GLU A CA 1
ATOM 804 C C . GLU A 1 101 ? -14.992 1.755 1.163 1.00 93.69 101 GLU A C 1
ATOM 806 O O . GLU A 1 101 ? -14.369 2.453 1.973 1.00 93.69 101 GLU A O 1
ATOM 811 N N . PRO A 1 102 ? -14.351 1.035 0.224 1.00 94.19 102 PRO A N 1
ATOM 812 C CA . PRO A 1 102 ? -12.915 1.151 0.000 1.00 94.19 102 PRO A CA 1
ATOM 813 C C . PRO A 1 102 ? -12.489 2.573 -0.391 1.00 94.19 102 PRO A C 1
ATOM 815 O O . PRO A 1 102 ? -13.027 3.168 -1.321 1.00 94.19 102 PRO A O 1
ATOM 818 N N . VAL A 1 103 ? -11.451 3.096 0.261 1.00 93.44 103 VAL A N 1
ATOM 819 C CA . VAL A 1 103 ? -10.897 4.433 0.004 1.00 93.44 103 VAL A CA 1
ATOM 820 C C . VAL A 1 103 ? -9.504 4.311 -0.600 1.00 93.44 103 VAL A C 1
ATOM 822 O O . VAL A 1 103 ? -8.606 3.737 0.014 1.00 93.44 103 VAL A O 1
ATOM 825 N N . VAL A 1 104 ? -9.291 4.903 -1.779 1.00 92.81 104 VAL A N 1
ATOM 826 C CA . VAL A 1 104 ? -7.960 4.985 -2.407 1.00 92.81 104 VAL A CA 1
ATOM 827 C C . VAL A 1 104 ? -7.065 5.910 -1.586 1.00 92.81 104 VAL A C 1
ATOM 829 O O . VAL A 1 104 ? -7.319 7.110 -1.489 1.00 92.81 104 VAL A O 1
ATOM 832 N N . ILE A 1 105 ? -5.990 5.371 -1.022 1.00 92.62 105 ILE A N 1
ATOM 833 C CA . ILE A 1 105 ? -4.974 6.128 -0.285 1.00 92.62 105 ILE A CA 1
ATOM 834 C C . ILE A 1 105 ? -3.956 6.719 -1.252 1.00 92.62 105 ILE A C 1
ATOM 836 O O . ILE A 1 105 ? -3.616 7.893 -1.138 1.00 92.62 105 ILE A O 1
ATOM 840 N N . GLN A 1 106 ? -3.481 5.908 -2.196 1.00 90.25 106 GLN A N 1
ATOM 841 C CA . GLN A 1 106 ? -2.461 6.297 -3.162 1.00 90.25 106 GLN A CA 1
ATOM 842 C C . GLN A 1 106 ? -2.626 5.505 -4.450 1.00 90.25 106 GLN A C 1
ATOM 844 O O . GLN A 1 106 ? -2.916 4.312 -4.416 1.00 90.25 106 GLN A O 1
ATOM 849 N N . ASN A 1 107 ? -2.360 6.147 -5.578 1.00 88.88 107 ASN A N 1
ATOM 850 C CA . ASN A 1 107 ? -2.213 5.489 -6.864 1.00 88.88 107 ASN A CA 1
ATOM 851 C C . ASN A 1 107 ? -1.047 6.090 -7.648 1.00 88.88 107 ASN A C 1
ATOM 853 O O . ASN A 1 107 ? -0.674 7.247 -7.448 1.00 88.88 107 ASN A O 1
ATOM 857 N N . GLY A 1 108 ? -0.470 5.309 -8.552 1.00 83.69 108 GLY A N 1
ATOM 858 C CA . GLY A 1 108 ? 0.580 5.804 -9.430 1.00 83.69 108 GLY A CA 1
ATOM 859 C C . GLY A 1 108 ? 1.113 4.749 -10.382 1.00 83.69 108 GLY A C 1
ATOM 860 O O . GLY A 1 108 ? 0.737 3.582 -10.315 1.00 83.69 108 GLY A O 1
ATOM 861 N N . THR A 1 109 ? 2.030 5.182 -11.243 1.00 81.94 109 THR A N 1
ATOM 862 C CA . THR A 1 109 ? 2.769 4.312 -12.160 1.00 81.94 109 THR A CA 1
ATOM 863 C C . THR A 1 109 ? 4.252 4.397 -11.842 1.00 81.94 109 THR A C 1
ATOM 865 O O . THR A 1 109 ? 4.803 5.491 -11.693 1.00 81.94 109 THR A O 1
ATOM 868 N N . VAL A 1 110 ? 4.923 3.249 -11.783 1.00 77.06 110 VAL A N 1
ATOM 869 C CA . VAL A 1 110 ? 6.374 3.171 -11.615 1.00 77.06 110 VAL A CA 1
ATOM 870 C C . VAL A 1 110 ? 7.014 2.512 -12.819 1.00 77.06 110 VAL A C 1
ATOM 872 O O . VAL A 1 110 ? 6.571 1.467 -13.286 1.00 77.06 110 VAL A O 1
ATOM 875 N N . LYS A 1 111 ? 8.095 3.130 -13.298 1.00 76.19 111 LYS A N 1
ATOM 876 C CA . LYS A 1 111 ? 8.926 2.613 -14.379 1.00 76.19 111 LYS A CA 1
ATOM 877 C C . LYS A 1 111 ? 10.150 1.878 -13.834 1.00 76.19 111 LYS A C 1
ATOM 879 O O . LYS A 1 111 ? 10.841 2.379 -12.945 1.00 76.19 111 LYS A O 1
ATOM 884 N N . ILE A 1 112 ? 10.455 0.726 -14.415 1.00 69.75 112 ILE A N 1
ATOM 885 C CA . ILE A 1 112 ? 11.548 -0.158 -13.996 1.00 69.75 112 ILE A CA 1
ATOM 886 C C . ILE A 1 112 ? 12.706 0.017 -14.978 1.00 69.75 112 ILE A C 1
ATOM 888 O O . ILE A 1 112 ? 12.833 -0.733 -15.942 1.00 69.75 112 ILE A O 1
ATOM 892 N N . GLN A 1 113 ? 13.503 1.072 -14.788 1.00 61.94 113 GLN A N 1
ATOM 893 C CA . GLN A 1 113 ? 14.644 1.367 -15.672 1.00 61.94 113 GLN A CA 1
ATOM 894 C C . GLN A 1 113 ? 16.007 1.116 -15.043 1.00 61.94 113 GLN A C 1
ATOM 896 O O . GLN A 1 113 ? 16.899 0.687 -15.760 1.00 61.94 113 GLN A O 1
ATOM 901 N N . ASP A 1 114 ? 16.138 1.334 -13.731 1.00 65.25 114 ASP A N 1
ATOM 902 C CA . ASP A 1 114 ? 17.423 1.363 -13.028 1.00 65.25 114 ASP A CA 1
ATOM 903 C C . ASP A 1 114 ? 17.315 0.696 -11.655 1.00 65.25 114 ASP A C 1
ATOM 905 O O . ASP A 1 114 ? 16.215 0.624 -11.084 1.00 65.25 114 ASP A O 1
ATOM 909 N N . ASP A 1 115 ? 18.459 0.237 -11.135 1.00 58.00 115 ASP A N 1
ATOM 910 C CA . ASP A 1 115 ? 18.557 -0.281 -9.772 1.00 58.00 115 ASP A CA 1
ATOM 911 C C . ASP A 1 115 ? 18.384 0.883 -8.788 1.00 58.00 115 ASP A C 1
ATOM 913 O O . ASP A 1 115 ? 19.201 1.799 -8.729 1.00 58.00 115 ASP A O 1
ATOM 917 N N . ALA A 1 116 ? 17.254 0.904 -8.086 1.00 62.19 116 ALA A N 1
ATOM 918 C CA . ALA A 1 116 ? 16.851 2.020 -7.234 1.00 62.19 116 ALA A CA 1
ATOM 919 C C . ALA A 1 116 ? 16.352 1.487 -5.890 1.00 62.19 116 ALA A C 1
ATOM 921 O O . ALA A 1 116 ? 15.160 1.528 -5.566 1.00 62.19 116 ALA A O 1
ATOM 922 N N . LEU A 1 117 ? 17.288 0.939 -5.117 1.00 60.47 117 LEU A N 1
ATOM 923 C CA . LEU A 1 117 ? 17.049 0.468 -3.752 1.00 60.47 117 LEU A CA 1
ATOM 924 C C . LEU A 1 117 ? 17.257 1.565 -2.697 1.00 60.47 117 LEU A C 1
ATOM 926 O O . LEU A 1 117 ? 16.716 1.440 -1.597 1.00 60.47 117 LEU A O 1
ATOM 930 N N . GLU A 1 118 ? 18.012 2.617 -3.020 1.00 58.78 118 GLU A N 1
ATOM 931 C CA . GLU A 1 118 ? 18.429 3.669 -2.076 1.00 58.78 118 GLU A CA 1
ATOM 932 C C . GLU A 1 118 ? 17.511 4.901 -2.071 1.00 58.78 118 GLU A C 1
ATOM 934 O O . GLU A 1 118 ? 17.420 5.585 -1.062 1.00 58.78 118 GLU A O 1
ATOM 939 N N . ASN A 1 119 ? 16.743 5.142 -3.144 1.00 56.50 119 ASN A N 1
ATOM 940 C CA . ASN A 1 119 ? 15.851 6.314 -3.267 1.00 56.50 119 ASN A CA 1
ATOM 941 C C . ASN A 1 119 ? 14.658 6.314 -2.290 1.00 56.50 119 ASN A C 1
ATOM 943 O O . ASN A 1 119 ? 13.874 7.260 -2.246 1.00 56.50 119 ASN A O 1
ATOM 947 N N . PHE A 1 120 ? 14.515 5.240 -1.517 1.00 57.31 120 PHE A N 1
ATOM 948 C CA . PHE A 1 120 ? 13.701 5.202 -0.318 1.00 57.31 120 PHE A CA 1
ATOM 949 C C . PHE A 1 120 ? 14.635 5.408 0.874 1.00 57.31 120 PHE A C 1
ATOM 951 O O . PHE A 1 120 ? 15.297 4.455 1.294 1.00 57.31 120 PHE A O 1
ATOM 958 N N . GLU A 1 121 ? 14.645 6.611 1.455 1.00 46.97 121 GLU A N 1
ATOM 959 C CA . GLU A 1 121 ? 15.103 6.799 2.835 1.00 46.97 121 GLU A CA 1
ATOM 960 C C . GLU A 1 121 ? 14.127 6.062 3.757 1.00 46.97 121 GLU A C 1
ATOM 962 O O . GLU A 1 121 ? 13.214 6.634 4.349 1.00 46.97 121 GLU A O 1
ATOM 967 N N . MET A 1 122 ? 14.265 4.744 3.830 1.00 51.31 122 MET A N 1
ATOM 968 C CA . MET A 1 122 ? 13.538 3.942 4.789 1.00 51.31 122 MET A CA 1
ATOM 969 C C . MET A 1 122 ? 14.518 3.373 5.777 1.00 51.31 122 MET A C 1
ATOM 971 O O . MET A 1 122 ? 15.426 2.615 5.431 1.00 51.31 122 MET A O 1
ATOM 975 N N . ARG A 1 123 ? 14.288 3.808 7.016 1.00 48.81 123 ARG A N 1
ATOM 976 C CA . ARG A 1 123 ? 14.816 3.222 8.236 1.00 48.81 123 ARG A CA 1
ATOM 977 C C . ARG A 1 123 ? 14.697 1.706 8.123 1.00 48.81 123 ARG A C 1
ATOM 979 O O . ARG A 1 123 ? 13.732 1.196 7.562 1.00 48.81 123 ARG A O 1
ATOM 986 N N . GLU A 1 124 ? 15.727 1.027 8.595 1.00 50.78 124 GLU A N 1
ATOM 987 C CA . GLU A 1 124 ? 15.823 -0.427 8.650 1.00 50.78 124 GLU A CA 1
ATOM 988 C C . GLU A 1 124 ? 14.471 -1.049 9.028 1.00 50.78 124 GLU A C 1
ATOM 990 O O . GLU A 1 124 ? 13.839 -0.585 9.979 1.00 50.78 124 GLU A O 1
ATOM 995 N N . PHE A 1 125 ? 14.032 -2.074 8.281 1.00 53.69 125 PHE A N 1
ATOM 996 C CA . PHE A 1 125 ? 12.900 -2.907 8.689 1.00 53.69 125 PHE A CA 1
ATOM 997 C C . PHE A 1 125 ? 13.138 -3.323 10.137 1.00 53.69 125 PHE A C 1
ATOM 999 O O . PHE A 1 125 ? 14.131 -3.992 10.427 1.00 53.69 125 PHE A O 1
ATOM 1006 N N . GLN A 1 126 ? 12.257 -2.895 11.037 1.00 55.81 126 GLN A N 1
ATOM 1007 C CA . GLN A 1 126 ? 12.379 -3.212 12.460 1.00 55.81 126 GLN A CA 1
ATOM 1008 C C . GLN A 1 126 ? 11.938 -4.649 12.774 1.00 55.81 126 GLN A C 1
ATOM 1010 O O . GLN A 1 126 ? 12.009 -5.066 13.927 1.00 55.81 126 GLN A O 1
ATOM 1015 N N . ASP A 1 127 ? 11.557 -5.399 11.734 1.00 54.84 127 ASP A N 1
ATOM 1016 C CA . ASP A 1 127 ? 11.246 -6.823 11.761 1.00 54.84 127 ASP A CA 1
ATOM 1017 C C . ASP A 1 127 ? 10.077 -7.125 12.711 1.00 54.84 127 ASP A C 1
ATOM 1019 O O . ASP A 1 127 ? 10.130 -8.027 13.551 1.00 54.84 127 ASP A O 1
ATOM 1023 N N . HIS A 1 128 ? 9.004 -6.330 12.606 1.00 66.31 128 HIS A N 1
ATOM 1024 C CA . HIS A 1 128 ? 7.786 -6.547 13.386 1.00 66.31 128 HIS A CA 1
ATOM 1025 C C . HIS A 1 128 ? 7.058 -7.824 12.923 1.00 66.31 128 HIS A C 1
ATOM 1027 O O . HIS A 1 128 ? 7.244 -8.268 11.787 1.00 66.31 128 HIS A O 1
ATOM 1033 N N . PRO A 1 129 ? 6.205 -8.439 13.772 1.00 55.25 129 PRO A N 1
ATOM 1034 C CA . PRO A 1 129 ? 5.583 -9.752 13.530 1.00 55.25 129 PRO A CA 1
ATOM 1035 C C . PRO A 1 129 ? 4.789 -9.931 12.230 1.00 55.25 129 PRO A C 1
ATOM 1037 O O . PRO A 1 129 ? 4.424 -11.055 11.901 1.00 55.25 129 PRO A O 1
ATOM 1040 N N . VAL A 1 130 ? 4.499 -8.851 11.511 1.00 60.09 130 VAL A N 1
ATOM 1041 C CA . VAL A 1 130 ? 3.680 -8.825 10.290 1.00 60.09 130 VAL A CA 1
ATOM 1042 C C . VAL A 1 130 ? 4.294 -7.965 9.187 1.00 60.09 130 VAL A C 1
ATOM 1044 O O . VAL A 1 130 ? 3.657 -7.742 8.154 1.00 60.09 130 VAL A O 1
ATOM 1047 N N . ASP A 1 131 ? 5.525 -7.490 9.390 1.00 70.44 131 ASP A N 1
ATOM 1048 C CA . ASP A 1 131 ? 6.247 -6.789 8.341 1.00 70.44 131 ASP A CA 1
ATOM 1049 C C . ASP A 1 131 ? 6.418 -7.716 7.140 1.00 70.44 131 ASP A C 1
ATOM 1051 O O . ASP A 1 131 ? 6.475 -8.939 7.271 1.00 70.44 131 ASP A O 1
ATOM 1055 N N . SER A 1 132 ? 6.454 -7.159 5.938 1.00 70.56 132 SER A N 1
ATOM 1056 C CA . SER A 1 132 ? 6.642 -7.974 4.743 1.00 70.56 132 SER A CA 1
ATOM 1057 C C . SER A 1 132 ? 7.427 -7.246 3.672 1.00 70.56 132 SER A C 1
ATOM 1059 O O . SER A 1 132 ? 7.259 -6.049 3.430 1.00 70.56 132 SER A O 1
ATOM 1061 N N . VAL A 1 133 ? 8.276 -8.005 2.989 1.00 69.06 133 VAL A N 1
ATOM 1062 C CA . VAL A 1 133 ? 8.889 -7.590 1.737 1.00 69.06 133 VAL A CA 1
ATOM 1063 C C . VAL A 1 133 ? 8.324 -8.466 0.631 1.00 69.06 133 VAL A C 1
ATOM 1065 O O . VAL A 1 133 ? 8.521 -9.680 0.602 1.00 69.06 133 VAL A O 1
ATOM 1068 N N . LEU A 1 134 ? 7.596 -7.848 -0.291 1.00 73.31 134 LEU A N 1
ATOM 1069 C CA . LEU A 1 134 ? 7.044 -8.521 -1.455 1.00 73.31 134 LEU A CA 1
ATOM 1070 C C . LEU A 1 134 ? 7.968 -8.273 -2.639 1.00 73.31 134 LEU A C 1
ATOM 1072 O O . LEU A 1 134 ? 8.087 -7.148 -3.126 1.00 73.31 134 LEU A O 1
ATOM 1076 N N . TYR A 1 135 ? 8.615 -9.335 -3.103 1.00 69.44 135 TYR A N 1
ATOM 1077 C CA . TYR A 1 135 ? 9.395 -9.341 -4.327 1.00 69.44 135 TYR A CA 1
ATOM 1078 C C . TYR A 1 135 ? 8.518 -9.803 -5.487 1.00 69.44 135 TYR A C 1
ATOM 1080 O O . TYR A 1 135 ? 7.950 -10.898 -5.475 1.00 69.44 135 TYR A O 1
ATOM 1088 N N . LEU A 1 136 ? 8.444 -8.970 -6.515 1.00 69.38 136 LEU A N 1
ATOM 1089 C CA . LEU A 1 136 ? 7.710 -9.239 -7.742 1.00 69.38 136 LEU A CA 1
ATOM 1090 C C . LEU A 1 136 ? 8.683 -9.423 -8.895 1.00 69.38 136 LEU A C 1
ATOM 1092 O O . LEU A 1 136 ? 9.526 -8.555 -9.136 1.00 69.38 136 LEU A O 1
ATOM 1096 N N . ASP A 1 137 ? 8.544 -10.524 -9.629 1.00 65.00 137 ASP A N 1
ATOM 1097 C CA . ASP A 1 137 ? 9.338 -10.762 -10.827 1.00 65.00 137 ASP A CA 1
ATOM 1098 C C . ASP A 1 137 ? 8.682 -10.148 -12.075 1.00 65.00 137 ASP A C 1
ATOM 1100 O O . ASP A 1 137 ? 7.619 -10.550 -12.547 1.00 65.00 137 ASP A O 1
ATOM 1104 N N . ASN A 1 138 ? 9.375 -9.171 -12.643 1.00 57.38 138 ASN A N 1
ATOM 1105 C CA . ASN A 1 138 ? 9.029 -8.394 -13.817 1.00 57.38 138 ASN A CA 1
ATOM 1106 C C . ASN A 1 138 ? 9.584 -8.958 -15.125 1.00 57.38 138 ASN A C 1
ATOM 1108 O O . ASN A 1 138 ? 9.581 -8.274 -16.142 1.00 57.38 138 ASN A O 1
ATOM 1112 N N . ARG A 1 139 ? 10.056 -10.205 -15.145 1.00 56.09 139 ARG A N 1
ATOM 1113 C CA . ARG A 1 139 ? 10.171 -10.956 -16.407 1.00 56.09 139 ARG A CA 1
ATOM 1114 C C . ARG A 1 139 ? 8.794 -11.304 -16.988 1.00 56.09 139 ARG A C 1
ATOM 1116 O O . ARG A 1 139 ? 8.709 -11.634 -18.165 1.00 56.09 139 ARG A O 1
ATOM 1123 N N . VAL A 1 140 ? 7.738 -11.206 -16.175 1.00 54.06 140 VAL A N 1
ATOM 1124 C CA . VAL A 1 140 ? 6.329 -11.380 -16.572 1.00 54.06 140 VAL A CA 1
ATOM 1125 C C . VAL A 1 140 ? 5.563 -10.051 -16.580 1.00 54.06 140 VAL A C 1
ATOM 1127 O O . VAL A 1 140 ? 4.558 -9.930 -17.268 1.00 54.06 140 VAL A O 1
ATOM 1130 N N . LEU A 1 141 ? 6.031 -9.052 -15.828 1.00 55.62 141 LEU A N 1
ATOM 1131 C CA . LEU A 1 141 ? 5.376 -7.751 -15.715 1.00 55.62 141 LEU A CA 1
ATOM 1132 C C . LEU A 1 141 ? 6.005 -6.729 -16.697 1.00 55.62 141 LEU A C 1
ATOM 1134 O O . LEU A 1 141 ? 7.193 -6.812 -17.021 1.00 55.62 141 LEU A O 1
ATOM 1138 N N . PRO A 1 142 ? 5.224 -5.772 -17.216 1.00 62.59 142 PRO A N 1
ATOM 1139 C CA . PRO A 1 142 ? 5.687 -4.732 -18.144 1.00 62.59 142 PRO A CA 1
ATOM 1140 C C . PRO A 1 142 ? 6.743 -3.791 -17.530 1.00 62.59 142 PRO A C 1
ATOM 1142 O O . PRO A 1 142 ? 6.895 -3.711 -16.316 1.00 62.59 142 PRO A O 1
ATOM 1145 N N . PRO A 1 143 ? 7.467 -2.986 -18.334 1.00 70.25 143 PRO A N 1
ATOM 1146 C CA . PRO A 1 143 ? 8.422 -1.994 -17.816 1.00 70.25 143 PRO A CA 1
ATOM 1147 C C . PRO A 1 143 ? 7.777 -0.869 -16.983 1.00 70.25 143 PRO A C 1
ATOM 1149 O O . PRO A 1 143 ? 8.499 -0.069 -16.382 1.00 70.25 143 PRO A O 1
ATOM 1152 N N . TYR A 1 144 ? 6.445 -0.790 -16.968 1.00 77.00 144 TYR A N 1
ATOM 1153 C CA . TYR A 1 144 ? 5.652 0.156 -16.194 1.00 77.00 144 TYR A CA 1
ATOM 1154 C C . TYR A 1 144 ? 4.566 -0.594 -15.431 1.00 77.00 144 TYR A C 1
ATOM 1156 O O . TYR A 1 144 ? 3.700 -1.202 -16.052 1.00 77.00 144 TYR A O 1
ATOM 1164 N N . ILE A 1 145 ? 4.583 -0.505 -14.106 1.00 77.06 145 ILE A N 1
ATOM 1165 C CA . ILE A 1 145 ? 3.550 -1.086 -13.248 1.00 77.06 145 ILE A CA 1
ATOM 1166 C C . ILE A 1 145 ? 2.709 0.050 -12.687 1.00 77.06 145 ILE A C 1
ATOM 1168 O O . ILE A 1 145 ? 3.252 0.977 -12.077 1.00 77.06 145 ILE A O 1
ATOM 1172 N N . ALA A 1 146 ? 1.397 -0.028 -12.880 1.00 82.69 146 ALA A N 1
ATOM 1173 C CA . ALA A 1 146 ? 0.449 0.813 -12.176 1.00 82.69 146 ALA A CA 1
ATOM 1174 C C . ALA A 1 146 ? 0.013 0.123 -10.880 1.00 82.69 146 ALA A C 1
ATOM 1176 O O . ALA A 1 146 ? -0.048 -1.106 -10.797 1.00 82.69 146 ALA A O 1
ATOM 1177 N N . PHE A 1 147 ? -0.255 0.914 -9.847 1.00 86.12 147 PHE A N 1
ATOM 1178 C CA . PHE A 1 147 ? -0.706 0.397 -8.565 1.00 86.12 147 PHE A CA 1
ATOM 1179 C C . PHE A 1 147 ? -1.731 1.315 -7.917 1.00 86.12 147 PHE A C 1
ATOM 1181 O O . PHE A 1 147 ? -1.622 2.538 -8.030 1.00 86.12 147 PHE A O 1
ATOM 1188 N N . HIS A 1 148 ? -2.656 0.725 -7.163 1.00 91.00 148 HIS A N 1
ATOM 1189 C CA . HIS A 1 148 ? -3.549 1.401 -6.227 1.00 91.00 148 HIS A CA 1
ATOM 1190 C C . HIS A 1 148 ? -3.385 0.801 -4.825 1.00 91.00 148 HIS A C 1
ATOM 1192 O O . HIS A 1 148 ? -3.332 -0.417 -4.671 1.00 91.00 148 HIS A O 1
ATOM 1198 N N . VAL A 1 149 ? -3.361 1.651 -3.801 1.00 92.44 149 VAL A N 1
ATOM 1199 C CA . VAL A 1 149 ? -3.423 1.272 -2.385 1.00 92.44 149 VAL A CA 1
ATOM 1200 C C . VAL A 1 149 ? -4.756 1.737 -1.819 1.00 92.44 149 VAL A C 1
ATOM 1202 O O . VAL A 1 149 ? -5.088 2.919 -1.922 1.00 92.44 149 VAL A O 1
ATOM 1205 N N . TYR A 1 150 ? -5.494 0.828 -1.193 1.00 94.00 150 TYR A N 1
ATOM 1206 C CA . TYR A 1 150 ? -6.799 1.073 -0.595 1.00 94.00 150 TYR A CA 1
ATOM 1207 C C . TYR A 1 150 ? -6.779 0.819 0.911 1.00 94.00 150 TYR A C 1
ATOM 1209 O O . TYR A 1 150 ? -6.201 -0.166 1.372 1.00 94.00 150 TYR A O 1
ATOM 1217 N N . ALA A 1 151 ? -7.488 1.666 1.652 1.00 94.12 151 ALA A N 1
ATOM 1218 C CA . ALA A 1 151 ? -8.061 1.324 2.947 1.00 94.12 151 ALA A CA 1
ATOM 1219 C C . ALA A 1 151 ? -9.416 0.657 2.692 1.00 94.12 151 ALA A C 1
ATOM 1221 O O . ALA A 1 151 ? -10.278 1.244 2.042 1.00 94.12 151 ALA A O 1
ATOM 1222 N N . VAL A 1 152 ? -9.603 -0.563 3.176 1.00 93.56 152 VAL A N 1
ATOM 1223 C CA . VAL A 1 152 ? -10.768 -1.401 2.887 1.00 93.56 152 VAL A CA 1
ATOM 1224 C C . VAL A 1 152 ? -11.480 -1.722 4.201 1.00 93.56 152 VAL A C 1
ATOM 1226 O O . VAL A 1 152 ? -10.845 -2.264 5.111 1.00 93.56 152 VAL A O 1
ATOM 1229 N N . PRO A 1 153 ? -12.784 -1.421 4.338 1.00 92.88 153 PRO A N 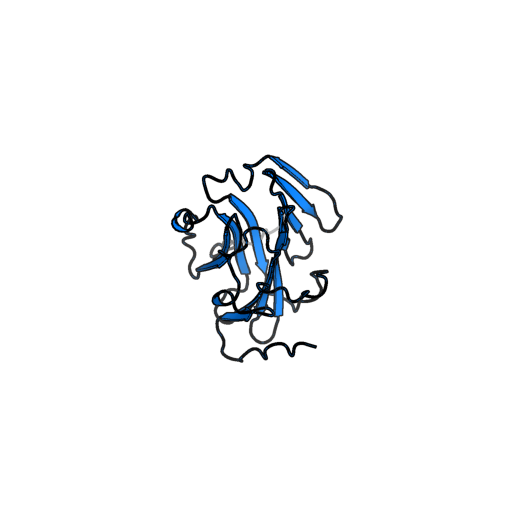1
ATOM 1230 C CA . PRO A 1 153 ? -13.540 -1.897 5.487 1.00 92.88 153 PRO A CA 1
ATOM 1231 C C . PRO A 1 153 ? -13.454 -3.432 5.566 1.00 92.88 153 PRO A C 1
ATOM 1233 O O . PRO A 1 153 ? -13.526 -4.095 4.524 1.00 92.88 153 PRO A O 1
ATOM 1236 N N . PRO A 1 154 ? -13.308 -4.031 6.759 1.00 89.88 154 PRO A N 1
ATOM 1237 C CA . PRO A 1 154 ? -13.255 -5.483 6.885 1.00 89.88 154 PRO A CA 1
ATOM 1238 C C . PRO A 1 154 ? -14.418 -6.170 6.159 1.00 89.88 154 PRO A C 1
ATOM 1240 O O . PRO A 1 154 ? -15.564 -5.726 6.242 1.00 89.88 154 PRO A O 1
ATOM 1243 N N . PHE A 1 155 ? -14.112 -7.253 5.440 1.00 89.06 155 PHE A N 1
ATOM 1244 C CA . PHE A 1 155 ? -15.069 -8.039 4.643 1.00 89.06 155 PHE A CA 1
ATOM 1245 C C . PHE A 1 155 ? -15.700 -7.315 3.436 1.00 89.06 155 PHE A C 1
ATOM 1247 O O . PHE A 1 155 ? -16.642 -7.833 2.838 1.00 89.06 155 PHE A O 1
ATOM 1254 N N . ARG A 1 156 ? -15.179 -6.144 3.043 1.00 91.00 156 ARG A N 1
ATOM 1255 C CA . ARG A 1 156 ? -15.600 -5.390 1.844 1.00 91.00 156 ARG A CA 1
ATOM 1256 C C . ARG A 1 156 ? -14.595 -5.457 0.693 1.00 91.00 156 ARG A C 1
ATOM 1258 O O . ARG A 1 156 ? -14.588 -4.608 -0.189 1.00 91.00 156 ARG A O 1
ATOM 1265 N N . GLN A 1 157 ? -13.739 -6.475 0.656 1.00 86.75 157 GLN A N 1
ATOM 1266 C CA . GLN A 1 157 ? -12.748 -6.640 -0.412 1.00 86.75 157 GLN A CA 1
ATOM 1267 C C . GLN A 1 157 ? -13.364 -6.838 -1.804 1.00 86.75 157 GLN A C 1
ATOM 1269 O O . GLN A 1 157 ? -12.722 -6.517 -2.797 1.00 86.75 157 GLN A O 1
ATOM 1274 N N . GLY A 1 158 ? -14.600 -7.345 -1.878 1.00 85.62 158 GLY A N 1
ATOM 1275 C CA . GLY A 1 158 ? -15.344 -7.462 -3.136 1.00 85.62 158 GLY A CA 1
ATOM 1276 C C . GLY A 1 158 ? -15.781 -6.116 -3.723 1.00 85.62 158 GLY A C 1
ATOM 1277 O O . 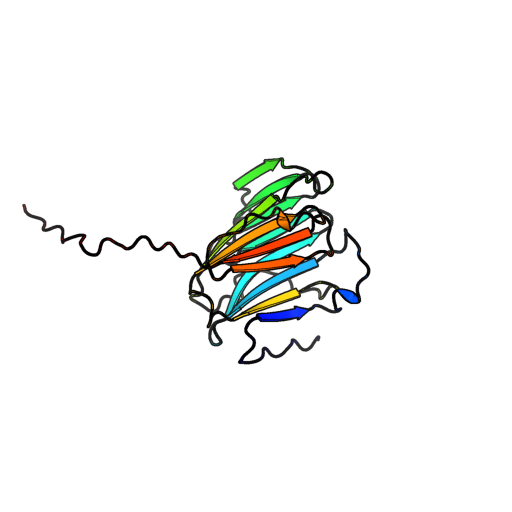GLY A 1 158 ? -16.079 -6.055 -4.910 1.00 85.62 158 GLY A O 1
ATOM 1278 N N . ASP A 1 159 ? -15.768 -5.049 -2.918 1.00 89.25 159 ASP A N 1
ATOM 1279 C CA . ASP A 1 159 ? -16.158 -3.698 -3.336 1.00 89.25 159 ASP A CA 1
ATOM 1280 C C . ASP A 1 159 ? -14.969 -2.924 -3.948 1.00 89.25 159 ASP A C 1
ATOM 1282 O O . ASP A 1 159 ? -15.128 -1.793 -4.407 1.00 89.25 159 ASP A O 1
ATOM 1286 N N . ILE A 1 160 ? -13.759 -3.506 -3.954 1.00 87.50 160 ILE A N 1
ATOM 1287 C CA . ILE A 1 160 ? -12.593 -2.907 -4.614 1.00 87.50 160 ILE A CA 1
ATOM 1288 C C . ILE A 1 160 ? -12.859 -2.907 -6.128 1.00 87.50 160 ILE A C 1
ATOM 1290 O O . ILE A 1 160 ? -13.087 -3.982 -6.689 1.00 87.50 160 ILE A O 1
ATOM 1294 N N . PRO A 1 161 ? -12.801 -1.746 -6.812 1.00 80.50 161 PRO A N 1
ATOM 1295 C CA . PRO A 1 161 ? -13.016 -1.685 -8.251 1.00 80.50 161 PRO A CA 1
ATOM 1296 C C . PRO A 1 161 ? -12.079 -2.646 -8.984 1.00 80.50 161 PRO A C 1
ATOM 1298 O O . PRO A 1 161 ? -10.855 -2.521 -8.891 1.00 80.50 161 PRO A O 1
ATOM 1301 N N . LEU A 1 162 ? -12.654 -3.607 -9.710 1.00 66.25 162 LEU A N 1
ATOM 1302 C CA . LEU A 1 162 ? -11.886 -4.508 -10.560 1.00 66.25 162 LEU A CA 1
ATOM 1303 C C . LEU A 1 162 ? -11.281 -3.689 -11.699 1.00 66.25 162 LEU A C 1
ATOM 1305 O O . LEU A 1 162 ? -11.991 -3.117 -12.526 1.00 66.25 162 LEU A O 1
ATOM 1309 N N . ILE A 1 163 ? -9.956 -3.612 -11.716 1.00 68.88 163 ILE A N 1
ATOM 1310 C CA . ILE A 1 163 ? -9.223 -2.985 -12.807 1.00 68.88 163 ILE A CA 1
ATOM 1311 C C . ILE A 1 163 ? -9.134 -4.034 -13.912 1.00 68.88 163 ILE A C 1
ATOM 1313 O O . ILE A 1 163 ? -8.544 -5.092 -13.716 1.00 68.88 163 ILE A O 1
ATOM 1317 N N . ASN A 1 164 ? -9.766 -3.758 -15.055 1.00 58.88 164 ASN A N 1
ATOM 1318 C CA . ASN A 1 164 ? -9.860 -4.687 -16.190 1.00 58.88 164 ASN A CA 1
ATOM 1319 C C . ASN A 1 164 ? -8.537 -4.851 -16.964 1.00 58.88 164 ASN A C 1
ATOM 1321 O O . ASN A 1 164 ? -8.513 -5.509 -18.004 1.00 58.88 164 ASN A O 1
ATOM 1325 N N . ASP A 1 165 ? -7.448 -4.251 -16.485 1.00 62.81 165 ASP A N 1
ATOM 1326 C CA . ASP A 1 165 ? -6.128 -4.392 -17.082 1.00 62.81 165 ASP A CA 1
ATOM 1327 C C . ASP A 1 165 ? -5.513 -5.739 -16.687 1.00 62.81 165 ASP A C 1
ATOM 1329 O O . ASP A 1 165 ? -5.371 -6.065 -15.510 1.00 62.81 165 ASP A O 1
ATOM 1333 N N . TRP A 1 166 ? -5.147 -6.539 -17.685 1.00 52.81 166 TRP A N 1
ATOM 1334 C CA . TRP A 1 166 ? -4.500 -7.834 -17.500 1.00 52.81 166 TRP A CA 1
ATOM 1335 C C . TRP A 1 166 ? -3.026 -7.740 -17.909 1.00 52.81 166 TRP A C 1
ATOM 1337 O O . TRP A 1 166 ? -2.766 -7.264 -19.014 1.00 52.81 166 TRP A O 1
ATOM 1347 N N . PRO A 1 167 ? -2.071 -8.242 -17.101 1.00 59.88 167 PRO A N 1
ATOM 1348 C CA . PRO A 1 167 ? -2.242 -8.918 -15.811 1.00 59.88 167 PRO A CA 1
ATOM 1349 C C . PRO A 1 167 ? -2.510 -7.948 -14.645 1.00 59.88 167 PRO A C 1
ATOM 1351 O O . PRO A 1 167 ? -1.871 -6.900 -14.557 1.00 59.88 167 PRO A O 1
ATOM 1354 N N . ALA A 1 168 ? -3.388 -8.349 -13.714 1.00 66.56 168 ALA A N 1
ATOM 1355 C CA . ALA A 1 168 ? -3.603 -7.676 -12.431 1.00 66.56 168 ALA A CA 1
ATOM 1356 C C . ALA A 1 168 ? -3.386 -8.630 -11.246 1.00 66.56 168 ALA A C 1
ATOM 1358 O O . ALA A 1 168 ? -3.799 -9.790 -11.279 1.00 66.56 168 ALA A O 1
ATOM 1359 N N . SER A 1 169 ? -2.773 -8.118 -10.182 1.00 74.38 169 SER A N 1
ATOM 1360 C CA . SER A 1 169 ? -2.531 -8.824 -8.922 1.00 74.38 169 SER A CA 1
ATOM 1361 C C . SER A 1 169 ? -3.109 -8.019 -7.765 1.00 74.38 169 SER A C 1
ATOM 1363 O O . SER A 1 169 ? -2.799 -6.840 -7.612 1.00 74.38 169 SER A O 1
ATOM 1365 N N . LEU A 1 170 ? -3.917 -8.661 -6.923 1.00 76.50 170 LEU A N 1
ATOM 1366 C CA . LEU A 1 170 ? -4.490 -8.065 -5.717 1.00 76.50 170 LEU A CA 1
ATOM 1367 C C . LEU A 1 170 ? -3.897 -8.746 -4.483 1.00 76.50 170 LEU A C 1
ATOM 1369 O O . LEU A 1 170 ? -3.951 -9.967 -4.352 1.00 76.50 170 LEU A O 1
ATOM 1373 N N . HIS A 1 171 ? -3.368 -7.946 -3.565 1.00 80.38 171 H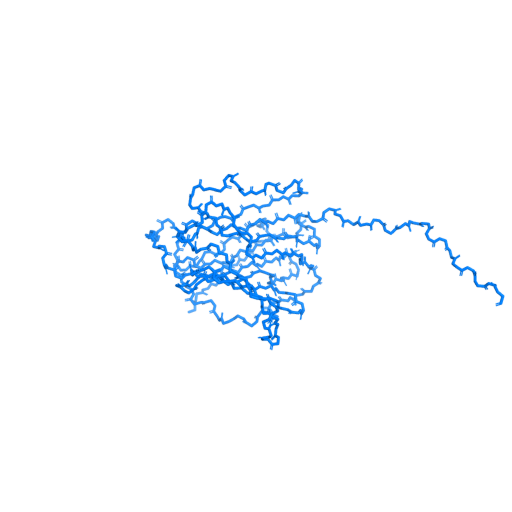IS A N 1
ATOM 1374 C CA . HIS A 1 171 ? -2.846 -8.401 -2.282 1.00 80.38 171 HIS A CA 1
ATOM 1375 C C . HIS A 1 171 ? -3.558 -7.660 -1.157 1.00 80.38 171 HIS A C 1
ATOM 1377 O O . HIS A 1 171 ? -3.690 -6.440 -1.214 1.00 80.38 171 HIS A O 1
ATOM 1383 N N . ILE A 1 172 ? -4.019 -8.387 -0.138 1.00 79.31 172 ILE A N 1
ATOM 1384 C CA . ILE A 1 172 ? -4.805 -7.826 0.967 1.00 79.31 172 ILE A CA 1
ATOM 1385 C C . ILE A 1 172 ? -4.160 -8.213 2.298 1.00 79.31 172 ILE A C 1
ATOM 1387 O O . ILE A 1 172 ? -3.908 -9.390 2.550 1.00 79.31 172 ILE A O 1
ATOM 1391 N N . VAL A 1 173 ? -3.934 -7.220 3.156 1.00 81.31 173 VAL A N 1
ATOM 1392 C CA . VAL A 1 173 ? -3.510 -7.367 4.550 1.00 81.31 173 VAL A CA 1
ATOM 1393 C C . VAL A 1 173 ? -4.729 -7.211 5.444 1.00 81.31 173 VAL A C 1
ATOM 1395 O O . VAL A 1 173 ? -5.330 -6.138 5.513 1.00 81.31 173 VAL A O 1
ATOM 1398 N N . THR A 1 174 ? -5.087 -8.287 6.137 1.00 81.44 174 THR A N 1
ATOM 1399 C CA . THR A 1 174 ? -6.280 -8.342 6.993 1.00 81.44 174 THR A CA 1
ATOM 1400 C C . THR A 1 174 ? -5.977 -8.149 8.477 1.00 81.44 174 THR A C 1
ATOM 1402 O O . THR A 1 174 ? -6.903 -8.155 9.280 1.00 81.44 174 THR A O 1
ATOM 1405 N N . GLN A 1 175 ? -4.702 -7.996 8.851 1.00 77.69 175 GLN A N 1
ATOM 1406 C CA . GLN A 1 175 ? -4.247 -7.856 10.242 1.00 77.69 175 GLN A CA 1
ATOM 1407 C C . GLN A 1 175 ? -4.436 -6.439 10.817 1.00 77.69 175 GLN A C 1
ATOM 1409 O O . GLN A 1 175 ? -4.041 -6.172 11.942 1.00 77.69 175 GLN A O 1
ATOM 1414 N N . THR A 1 176 ? -5.057 -5.526 10.070 1.00 82.88 176 THR A N 1
ATOM 1415 C CA . THR A 1 176 ? -5.303 -4.136 10.485 1.00 82.88 176 THR A CA 1
ATOM 1416 C C . THR A 1 176 ? -6.784 -3.780 10.440 1.00 82.88 176 THR A C 1
ATOM 1418 O O . THR A 1 176 ? -7.604 -4.552 9.942 1.00 82.88 176 THR A O 1
ATOM 1421 N N . ASN A 1 177 ? -7.160 -2.612 10.966 1.00 87.12 177 ASN A N 1
ATOM 1422 C CA . ASN A 1 177 ? -8.477 -2.023 10.726 1.00 87.12 177 ASN A CA 1
ATOM 1423 C C . ASN A 1 177 ? -8.338 -0.526 10.381 1.00 87.12 177 ASN A C 1
ATOM 1425 O O . ASN A 1 177 ? -8.051 0.269 11.276 1.00 87.12 177 ASN A O 1
ATOM 1429 N N . PRO A 1 178 ? -8.542 -0.122 9.114 1.00 91.50 178 PRO A N 1
ATOM 1430 C CA . PRO A 1 178 ? -9.070 -0.922 8.005 1.00 91.50 178 PRO A CA 1
ATOM 1431 C C . PRO A 1 178 ? -8.085 -1.977 7.493 1.00 91.50 178 PRO A C 1
ATOM 1433 O O . PRO A 1 178 ? -6.887 -1.911 7.772 1.00 91.50 178 PRO A O 1
ATOM 1436 N N . TRP A 1 179 ? -8.584 -2.941 6.714 1.00 91.00 179 TRP A N 1
ATOM 1437 C CA . TRP A 1 179 ? -7.727 -3.789 5.883 1.00 91.00 179 TRP A CA 1
ATOM 1438 C C . TRP A 1 179 ? -7.013 -2.931 4.844 1.00 91.00 179 TRP A C 1
ATOM 1440 O O . TRP A 1 179 ? -7.513 -1.880 4.440 1.00 91.00 179 TRP A O 1
ATOM 1450 N N . ILE A 1 180 ? -5.851 -3.381 4.385 1.00 90.88 180 ILE A N 1
ATOM 1451 C CA . ILE A 1 180 ? -5.093 -2.668 3.355 1.00 90.88 180 ILE A CA 1
ATOM 1452 C C . ILE A 1 180 ? -4.970 -3.546 2.132 1.00 90.88 180 ILE A C 1
ATOM 1454 O O . ILE A 1 180 ? -4.475 -4.667 2.212 1.00 90.88 180 ILE A O 1
ATOM 1458 N N . ALA A 1 181 ? -5.429 -3.031 0.998 1.00 91.19 181 ALA A N 1
ATOM 1459 C CA . ALA A 1 181 ? -5.354 -3.726 -0.273 1.00 91.19 181 ALA A CA 1
ATOM 1460 C C . ALA A 1 181 ? -4.433 -2.985 -1.238 1.00 91.19 181 ALA A C 1
ATOM 1462 O O . ALA A 1 181 ? -4.522 -1.768 -1.384 1.00 91.19 181 ALA A O 1
ATOM 1463 N N . VAL A 1 182 ? -3.570 -3.729 -1.920 1.00 88.94 182 VAL A N 1
ATOM 1464 C CA . VAL A 1 182 ? -2.720 -3.235 -3.001 1.00 88.94 182 VAL A CA 1
ATOM 1465 C C . VAL A 1 182 ? -3.108 -3.967 -4.277 1.00 88.94 182 VAL A C 1
ATOM 1467 O O . VAL A 1 182 ? -3.013 -5.193 -4.349 1.00 88.94 182 VAL A O 1
ATOM 1470 N N . VAL A 1 183 ? -3.549 -3.209 -5.276 1.00 87.31 183 VAL A N 1
ATOM 1471 C CA . VAL A 1 183 ? -3.826 -3.701 -6.628 1.00 87.31 183 VAL A CA 1
ATOM 1472 C C . VAL A 1 183 ? -2.682 -3.260 -7.521 1.00 87.31 183 VAL A C 1
ATOM 1474 O O . VAL A 1 183 ? -2.372 -2.073 -7.562 1.00 87.31 183 VAL A O 1
ATOM 1477 N N . LEU A 1 184 ? -2.073 -4.195 -8.237 1.00 82.12 184 LEU A N 1
ATOM 1478 C CA . LEU A 1 184 ? -1.048 -3.955 -9.248 1.00 82.12 184 LEU A CA 1
ATOM 1479 C C . LEU A 1 184 ? -1.578 -4.379 -10.604 1.00 82.12 184 LEU A C 1
ATOM 1481 O O . LEU A 1 184 ? -2.240 -5.408 -10.684 1.00 82.12 184 LEU A O 1
ATOM 1485 N N . TYR A 1 185 ? -1.277 -3.623 -11.651 1.00 78.44 185 TYR A N 1
ATOM 1486 C CA . TYR A 1 185 ? -1.742 -3.930 -12.998 1.00 78.44 185 TYR A CA 1
ATOM 1487 C C . TYR A 1 185 ? -0.826 -3.339 -14.073 1.00 78.44 185 TYR A C 1
ATOM 1489 O O . TYR A 1 185 ? -0.062 -2.396 -13.831 1.00 78.44 185 TYR A O 1
ATOM 1497 N N . GLU A 1 186 ? -0.881 -3.920 -15.270 1.00 74.81 186 GLU A N 1
ATOM 1498 C CA . GLU A 1 186 ? -0.229 -3.367 -16.456 1.00 74.81 186 GLU A CA 1
ATOM 1499 C C . GLU A 1 186 ? -0.948 -2.106 -16.940 1.00 74.81 186 GLU A C 1
ATOM 1501 O O . GLU A 1 186 ? -2.160 -2.090 -17.113 1.00 74.81 186 GLU A O 1
ATOM 1506 N N . GLN A 1 187 ? -0.193 -1.045 -17.231 1.00 65.06 187 GLN A N 1
ATOM 1507 C CA . GLN A 1 187 ? -0.749 0.102 -17.938 1.00 65.06 187 GLN A CA 1
ATOM 1508 C C . GLN A 1 187 ? -0.716 -0.165 -19.451 1.00 65.06 187 GLN A C 1
ATOM 1510 O O . GLN A 1 187 ? 0.305 0.059 -20.103 1.00 65.06 187 GLN A O 1
ATOM 1515 N N . THR A 1 188 ? -1.838 -0.611 -20.020 1.00 55.66 188 THR A N 1
ATOM 1516 C CA . THR A 1 188 ? -1.961 -0.940 -21.456 1.00 55.66 188 THR A CA 1
ATOM 1517 C C . THR A 1 188 ? -2.031 0.288 -22.379 1.00 55.66 188 THR A C 1
ATOM 1519 O O . THR A 1 188 ? -1.829 0.177 -23.588 1.00 55.66 188 THR A O 1
ATOM 1522 N N . ASN A 1 189 ? -2.219 1.497 -21.840 1.00 45.34 189 ASN A N 1
ATOM 1523 C CA . ASN A 1 189 ? -2.314 2.718 -22.641 1.00 45.34 189 ASN A CA 1
ATOM 1524 C C . ASN A 1 189 ? -0.942 3.346 -22.938 1.00 45.34 189 ASN A C 1
ATOM 1526 O O . ASN A 1 189 ? -0.493 4.266 -22.250 1.00 45.34 189 ASN A O 1
ATOM 1530 N N . ARG A 1 190 ? -0.312 2.929 -24.042 1.00 43.69 190 ARG A N 1
ATOM 1531 C CA . ARG A 1 190 ? 0.480 3.875 -24.840 1.00 43.69 190 ARG A CA 1
ATOM 1532 C C . ARG A 1 190 ? -0.494 4.621 -25.754 1.00 43.69 190 ARG A C 1
ATOM 1534 O O . ARG A 1 190 ? -1.127 3.954 -26.568 1.00 43.69 190 ARG A O 1
ATOM 1541 N N . PRO A 1 191 ? -0.590 5.963 -25.731 1.00 39.78 191 PRO A N 1
ATOM 1542 C CA . PRO A 1 191 ? -0.949 6.633 -26.967 1.00 39.78 191 PRO A CA 1
ATOM 1543 C C . PRO A 1 191 ? 0.144 6.244 -27.964 1.00 39.78 191 PRO A C 1
ATOM 1545 O O . PRO A 1 191 ? 1.325 6.549 -27.758 1.00 39.78 191 PRO A O 1
ATOM 1548 N N . GLU A 1 192 ? -0.215 5.491 -28.999 1.00 39.47 192 GLU A N 1
ATOM 1549 C CA . GLU A 1 192 ? 0.651 5.385 -30.161 1.00 39.47 192 GLU A CA 1
ATOM 1550 C C . GLU A 1 192 ? 0.980 6.822 -30.570 1.00 39.47 192 GLU A C 1
ATOM 1552 O O . GLU A 1 192 ? 0.079 7.628 -30.812 1.00 39.47 192 GLU A O 1
ATOM 1557 N N . ARG A 1 193 ? 2.269 7.189 -30.600 1.00 38.34 193 ARG A N 1
ATOM 1558 C CA . ARG A 1 193 ? 2.634 8.367 -31.388 1.00 38.34 193 ARG A CA 1
ATOM 1559 C C . ARG A 1 193 ? 2.078 8.093 -32.784 1.00 38.34 193 ARG A C 1
ATOM 1561 O O . ARG A 1 193 ? 2.365 7.005 -33.292 1.00 38.34 193 ARG A O 1
ATOM 1568 N N . PRO A 1 194 ? 1.319 9.020 -33.392 1.00 38.25 194 PRO A N 1
ATOM 1569 C CA . PRO A 1 194 ? 0.934 8.868 -34.782 1.00 38.25 194 PRO A CA 1
ATOM 1570 C C . PRO A 1 194 ? 2.206 8.550 -35.564 1.00 38.25 194 PRO A C 1
ATOM 1572 O O . PRO A 1 194 ? 3.179 9.306 -35.490 1.00 38.25 194 PRO A O 1
ATOM 1575 N N . LYS A 1 195 ? 2.233 7.404 -36.250 1.00 44.28 195 LYS A N 1
ATOM 1576 C CA . LYS A 1 195 ? 3.379 7.013 -37.082 1.00 44.28 195 LYS A CA 1
ATOM 1577 C C . LYS A 1 195 ? 3.581 7.962 -38.272 1.00 44.28 195 LYS A C 1
ATOM 1579 O O . LYS A 1 195 ? 4.628 7.900 -38.899 1.00 44.28 195 LYS A O 1
ATOM 1584 N N . ASP A 1 196 ? 2.657 8.905 -38.467 1.00 48.34 196 ASP A N 1
ATOM 1585 C CA . ASP A 1 196 ? 2.625 9.848 -39.579 1.00 48.34 196 ASP A CA 1
ATOM 1586 C C . ASP A 1 196 ? 2.491 11.315 -39.126 1.00 48.34 196 ASP A C 1
ATOM 1588 O O . ASP A 1 196 ? 1.747 12.094 -39.716 1.00 48.34 196 ASP A O 1
ATOM 1592 N N . ALA A 1 197 ? 3.227 11.748 -38.096 1.00 42.78 197 ALA A N 1
ATOM 1593 C CA . ALA A 1 197 ? 3.547 13.177 -37.992 1.00 42.78 197 ALA A CA 1
ATOM 1594 C C . ALA A 1 197 ? 4.664 13.483 -39.001 1.00 42.78 197 ALA A C 1
ATOM 1596 O O . ALA A 1 197 ? 5.844 13.559 -38.654 1.00 42.78 197 ALA A O 1
ATOM 1597 N N . GLY A 1 198 ? 4.259 13.552 -40.273 1.00 37.22 198 GLY A N 1
ATOM 1598 C CA . GLY A 1 198 ? 5.084 13.960 -41.399 1.00 37.22 198 GLY A CA 1
ATOM 1599 C C . GLY A 1 198 ? 5.870 15.226 -41.075 1.00 37.22 198 GLY A C 1
ATOM 1600 O O . GLY A 1 198 ? 5.408 16.099 -40.338 1.00 37.22 198 GLY A O 1
ATOM 1601 N N . GLY A 1 199 ? 7.092 15.274 -41.603 1.00 36.75 199 GLY A N 1
ATOM 1602 C CA . GLY A 1 199 ? 8.030 16.358 -41.374 1.00 36.75 199 GLY A CA 1
ATOM 1603 C C . GLY A 1 199 ? 7.397 17.725 -41.604 1.00 36.75 199 GLY A C 1
ATOM 1604 O O . GLY A 1 199 ? 6.750 17.969 -42.622 1.00 36.75 199 GLY A O 1
ATOM 1605 N N . LEU A 1 200 ? 7.635 18.632 -40.660 1.00 31.84 200 LEU A N 1
ATOM 1606 C CA . LEU A 1 200 ? 7.484 20.049 -40.923 1.00 31.84 200 LEU A CA 1
ATOM 1607 C C . LEU A 1 200 ? 8.647 20.449 -41.842 1.00 31.84 200 LEU A C 1
ATOM 1609 O O . LEU A 1 200 ? 9.782 20.619 -41.396 1.00 31.84 200 LEU A O 1
ATOM 1613 N N . VAL A 1 201 ? 8.372 20.526 -43.143 1.00 37.31 201 VAL A N 1
ATOM 1614 C CA . VAL A 1 201 ? 9.204 21.279 -44.082 1.00 37.31 201 VAL A CA 1
ATOM 1615 C C . VAL A 1 201 ? 8.995 22.748 -43.741 1.00 37.31 201 VAL A C 1
ATOM 1617 O O . VAL A 1 201 ? 7.873 23.243 -43.814 1.00 37.31 201 VAL A O 1
ATOM 1620 N N . VAL A 1 202 ? 10.062 23.433 -43.341 1.00 36.06 202 VAL A N 1
ATOM 1621 C CA . VAL A 1 202 ? 10.059 24.892 -43.245 1.00 36.06 202 VAL A CA 1
ATOM 1622 C C . VAL A 1 202 ? 10.468 25.433 -44.615 1.00 36.06 202 VAL A C 1
ATOM 1624 O O . VAL A 1 202 ? 11.625 25.320 -45.010 1.00 36.06 202 VAL A O 1
ATOM 1627 N N . ALA A 1 203 ? 9.487 25.961 -45.339 1.00 35.19 203 ALA A N 1
ATOM 1628 C CA . ALA A 1 203 ? 9.626 27.041 -46.315 1.00 35.19 203 ALA A CA 1
ATOM 1629 C C . ALA A 1 203 ? 8.703 28.155 -45.777 1.00 35.19 203 ALA A C 1
ATOM 1631 O O . ALA A 1 203 ? 7.617 27.833 -45.296 1.00 35.19 203 ALA A O 1
ATOM 1632 N N . GLU A 1 204 ? 9.059 29.433 -45.701 1.00 37.59 204 GLU A N 1
ATOM 1633 C CA . GLU A 1 204 ? 10.022 30.265 -46.438 1.00 37.59 204 GLU A CA 1
ATOM 1634 C C . GLU A 1 204 ? 10.921 31.082 -45.491 1.00 37.59 204 GLU A C 1
ATOM 1636 O O . GLU A 1 204 ? 10.496 31.346 -44.341 1.00 37.59 204 GLU A O 1
#

Sequence (204 aa):
MVERAKIPADAKILIELGCKRPDAVPYDPIVPFEMLWVVTNGKIRRKFLWVTYRNTGIYVALGTPNSSHASYHSDGTYHWKTSTGQVIAEQRRQAFGQLSEPVVIQNGTVKIQDDALENFEMREFQDHPVDSVLYLDNRVLPPYIAFHVYAVPPFRQGDIPLINDWPASLHIVTQTNPWIAVVLYEQTNRPERPKDAGGLVVAE

Foldseek 3Di:
DPDFDDDDLPDQKDKDWFPADPVPDPQDQAFKEKEWEWEDQSPAIATAWIWIDHQQFIWIWGLDPFIKIWTQGQCQWIFIATPVRDTPDIDGGHHLVGDPFKDWRDKDKDFGDHRRPPSDPDDPDPRGRGYMYMYHHCVVPDRMKIKTKIQGAPPRPVRPDDDPAPPKDKDWAVSHRRIIIMIIHHDPDDPPPPPPPDDDDDDD

Secondary structure (DSSP, 8-state):
---PPPPPTT-SEEEEE-SS-GGGS---TT--EEEEEEEE-SS-EEEEEEEEEETTEEEEEE-STT--EEEEETTSEEEEE-TT--EEEEEE---GGG--S-EEEEEEEEE--S-BSSSS--------TT-EEEEEETTSS-SEEEEEEEEE-TT-GGGS-----SSEEEEEE-SSSSEEEEEEEE-----PPPTT--------

Radius of gyration: 19.02 Å; chains: 1; bounding box: 40×49×64 Å

pLDDT: mean 70.97, std 17.59, range [31.66, 94.19]